Protein 3GA2 (pdb70)

Nearest PDB structures (foldseek):
  3ga2-assembly1_A  TM=1.003E+00  e=2.552E-50  Bacillus subtilis
  6ozg-assembly1_A  TM=9.292E-01  e=2.183E-24  Thermotoga maritima
  3hd0-assembly1_A  TM=9.265E-01  e=4.245E-23  Thermotoga maritima
  3goc-assembly1_A  TM=8.993E-01  e=1.050E-20  Streptomyces avermitilis MA-4680 = NBRC 14893
  4xpu-assembly1_A  TM=8.989E-01  e=3.740E-19  Escherichia coli S88

Solvent-accessible surface area: 11376 Å² total

Sequence (232 aa):
KVFDVHKFDKKEQDFLQVQFNLKNRINLSPTIHPDSINTTAGVDLAYWEQDGEPYGVCCIIVIDADTKEVIEKVHSGRISVPYVSGFLAFRELPLIIEAAKKLETEPDVFLFDGNGYLHYNHGVATHAAFFLGKPTIGIAKTYLKIKGCDFVTPEIEVGAYTDIIIDGEVYGRALRTRRDVKPIFLSCGNYIDLDSSYQITSLINQESRLPIPVRLADLETHVLRTFYQKNH

Radius of gyration: 16.95 Å; Cα contacts (8 Å, |Δi|>4): 543; chains: 1; bounding box: 43×48×43 Å

Secondary structure (DSSP, 8-state):
-----------HHHHHHHHHHHHTT--------GGG-SEEEEEEEEEEEETTEEEEEEEEEEEETTT--EEEEEE--BPPP-SSSS-GGGGTHHHHHHHHHH-SS--S-EEEEB-SSSSTT--HHHHHHHHHTS-EEEEESS----TT--PPPPPSSTT-EEEEEETTEEEEEEE-SSTTSPPEEEEEEESS-HHHHHHH-----BTBSS-HHHHHHHHHHHHHHHHHHHT-

Organism: Bacillus subtilis (strain 168) (NCBI:txid224308)

Structure (mmCIF, N/CA/C/O backbone):
data_3GA2
#
_entry.id   3GA2
#
_cell.length_a   61.806
_cell.length_b   83.861
_cell.length_c   52.287
_cell.angle_alpha   90.00
_cell.angle_beta   90.00
_cell.angle_gamma   90.00
#
_symmetry.space_group_name_H-M   'P 21 21 2'
#
loop_
_entity.id
_entity.type
_entity.pdbx_description
1 polymer 'Endonuclease V'
2 water water
#
loop_
_atom_site.group_PDB
_atom_site.id
_atom_site.type_symbol
_atom_site.label_atom_id
_atom_site.label_alt_id
_atom_site.label_comp_id
_atom_site.label_asym_id
_atom_site.label_entity_id
_atom_site.label_seq_id
_atom_site.pdbx_PDB_ins_code
_atom_site.Cartn_x
_atom_site.Cartn_y
_atom_site.Cartn_z
_atom_site.occupancy
_atom_site.B_iso_or_equiv
_atom_site.auth_seq_id
_atom_site.auth_comp_id
_atom_site.auth_asym_id
_atom_site.auth_atom_id
_atom_site.pdbx_PDB_model_num
ATOM 9 N N . LYS A 1 2 ? -7.120 31.761 20.450 1.00 15.46 2 LYS A N 1
ATOM 10 C CA . LYS A 1 2 ? -6.734 31.155 21.717 1.00 24.42 2 LYS A CA 1
ATOM 11 C C . LYS A 1 2 ? -6.098 29.798 21.446 1.00 17.54 2 LYS A C 1
ATOM 12 O O . LYS A 1 2 ? -6.454 29.125 20.483 1.00 26.20 2 LYS A O 1
ATOM 18 N N . VAL A 1 3 ? -5.149 29.408 22.287 1.00 18.37 3 VAL A N 1
ATOM 19 C CA . VAL A 1 3 ? -4.483 28.119 22.141 1.00 20.61 3 VAL A CA 1
ATOM 20 C C . VAL A 1 3 ? -4.493 27.377 23.472 1.00 26.86 3 VAL A C 1
ATOM 21 O O . VAL A 1 3 ? -4.591 27.996 24.535 1.00 22.72 3 VAL A O 1
ATOM 25 N N . PHE A 1 4 ? -4.391 26.051 23.416 1.00 24.29 4 PHE A N 1
ATOM 26 C CA . PHE A 1 4 ? -4.375 25.248 24.631 1.00 28.93 4 PHE A CA 1
ATOM 27 C C . PHE A 1 4 ? -2.983 25.209 25.239 1.00 23.58 4 PHE A C 1
ATOM 28 O O . PHE A 1 4 ? -2.006 24.951 24.544 1.00 33.67 4 PHE A O 1
ATOM 36 N N . ASP A 1 5 ? -2.900 25.475 26.538 1.00 30.59 5 ASP A N 1
ATOM 37 C CA . ASP A 1 5 ? -1.623 25.470 27.248 1.00 33.42 5 ASP A CA 1
ATOM 38 C C . ASP A 1 5 ? -1.236 24.030 27.577 1.00 33.81 5 ASP A C 1
ATOM 39 O O . ASP A 1 5 ? -1.253 23.621 28.738 1.00 30.96 5 ASP A O 1
ATOM 44 N N . VAL A 1 6 ? -0.889 23.266 26.546 1.00 35.56 6 VAL A N 1
ATOM 45 C CA . VAL A 1 6 ? -0.514 21.866 26.711 1.00 31.19 6 VAL A CA 1
ATOM 46 C C . VAL A 1 6 ? 0.607 21.674 27.726 1.00 32.75 6 VAL A C 1
ATOM 47 O O . VAL A 1 6 ? 0.441 20.959 28.712 1.00 38.01 6 VAL A O 1
ATOM 51 N N . HIS A 1 7 ? 1.750 22.306 27.477 1.00 26.22 7 HIS A N 1
ATOM 52 C CA . HIS A 1 7 ? 2.884 22.189 28.378 1.00 23.69 7 HIS A CA 1
ATOM 53 C C . HIS A 1 7 ? 3.841 23.365 28.263 1.00 28.42 7 HIS A C 1
ATOM 54 O O . HIS A 1 7 ? 3.755 24.175 27.339 1.00 19.11 7 HIS A O 1
ATOM 61 N N . LYS A 1 8 ? 4.770 23.439 29.208 1.00 33.06 8 LYS A N 1
ATOM 62 C CA . LYS A 1 8 ? 5.758 24.506 29.229 1.00 35.16 8 LYS A CA 1
ATOM 63 C C . LYS A 1 8 ? 6.992 24.062 28.457 1.00 29.49 8 LYS A C 1
ATOM 64 O O . LYS A 1 8 ? 7.123 22.893 28.102 1.00 28.91 8 LYS A O 1
ATOM 70 N N . PHE A 1 9 ? 7.895 24.998 28.200 1.00 28.87 9 PHE A N 1
ATOM 71 C CA . PHE A 1 9 ? 9.116 24.691 27.468 1.00 30.71 9 PHE A CA 1
ATOM 72 C C . PHE A 1 9 ? 10.341 24.824 28.366 1.00 32.31 9 PHE A C 1
ATOM 73 O O . PHE A 1 9 ? 11.252 25.594 28.071 1.00 39.89 9 PHE A O 1
ATOM 81 N N . ASP A 1 10 ? 10.360 24.068 29.463 1.00 37.81 10 ASP A N 1
ATOM 82 C CA . ASP A 1 10 ? 11.480 24.110 30.403 1.00 43.28 10 ASP A CA 1
ATOM 83 C C . ASP A 1 10 ? 12.335 22.844 30.360 1.00 41.79 10 ASP A C 1
ATOM 84 O O . ASP A 1 10 ? 13.175 22.633 31.236 1.00 44.40 10 ASP A O 1
ATOM 97 N N . LYS A 1 12 ? 15.135 20.156 29.893 1.00 39.32 12 LYS A N 1
ATOM 98 C CA . LYS A 1 12 ? 16.590 20.288 29.946 1.00 39.88 12 LYS A CA 1
ATOM 99 C C . LYS A 1 12 ? 17.269 19.155 29.177 1.00 38.27 12 LYS A C 1
ATOM 100 O O . LYS A 1 12 ? 17.661 19.325 28.024 1.00 41.86 12 LYS A O 1
ATOM 106 N N . LYS A 1 13 ? 17.407 18.001 29.820 1.00 38.81 13 LYS A N 1
ATOM 107 C CA . LYS A 1 13 ? 18.042 16.846 29.191 1.00 41.58 13 LYS A CA 1
ATOM 108 C C . LYS A 1 13 ? 17.099 16.177 28.193 1.00 39.64 13 LYS A C 1
ATOM 109 O O . LYS A 1 13 ? 15.901 16.454 28.183 1.00 43.53 13 LYS A O 1
ATOM 115 N N . GLU A 1 14 ? 17.639 15.293 27.362 1.00 38.11 14 GLU A N 1
ATOM 116 C CA . GLU A 1 14 ? 16.828 14.614 26.363 1.00 41.23 14 GLU A CA 1
ATOM 117 C C . GLU A 1 14 ? 15.685 13.827 26.993 1.00 41.00 14 GLU A C 1
ATOM 118 O O . GLU A 1 14 ? 14.654 13.602 26.359 1.00 40.05 14 GLU A O 1
ATOM 124 N N . GLN A 1 15 ? 15.868 13.408 28.241 1.00 42.99 15 GLN A N 1
ATOM 125 C CA . GLN A 1 15 ? 14.840 12.653 28.951 1.00 42.30 15 GLN A CA 1
ATOM 126 C C . GLN A 1 15 ? 13.547 13.454 29.056 1.00 37.65 15 GLN A C 1
ATOM 127 O O . GLN A 1 15 ? 12.453 12.909 28.900 1.00 35.24 15 GLN A O 1
ATOM 133 N N . ASP A 1 16 ? 13.683 14.749 29.328 1.00 33.28 16 ASP A N 1
ATOM 134 C CA . ASP A 1 16 ? 12.532 15.634 29.463 1.00 30.35 16 ASP A CA 1
ATOM 135 C C . ASP A 1 16 ? 11.727 15.672 28.163 1.00 27.01 16 ASP A C 1
ATOM 136 O O . ASP A 1 16 ? 10.506 15.514 28.173 1.00 20.14 16 ASP A O 1
ATOM 141 N N . PHE A 1 17 ? 12.422 15.882 27.048 1.00 25.21 17 PHE A N 1
ATOM 142 C CA . PHE A 1 17 ? 11.775 15.947 25.744 1.00 25.59 17 PHE A CA 1
ATOM 143 C C . PHE A 1 17 ? 11.059 14.642 25.389 1.00 28.71 17 PHE A C 1
ATOM 144 O O . PHE A 1 17 ? 9.937 14.662 24.879 1.00 26.24 17 PHE A O 1
ATOM 152 N N . LEU A 1 18 ? 11.701 13.508 25.657 1.00 26.31 18 LEU A N 1
ATOM 153 C CA . LEU A 1 18 ? 11.094 12.215 25.354 1.00 27.66 18 LEU A CA 1
ATOM 154 C C . LEU A 1 18 ? 9.821 11.977 26.147 1.00 25.18 18 LEU A C 1
ATOM 155 O O . LEU A 1 18 ? 8.863 11.388 25.641 1.00 19.95 18 LEU A O 1
ATOM 160 N N . GLN A 1 19 ? 9.810 12.431 27.393 1.00 30.65 19 GLN A N 1
ATOM 161 C CA . GLN A 1 19 ? 8.646 12.245 28.247 1.00 26.49 19 GLN A CA 1
ATOM 162 C C . GLN A 1 19 ? 7.452 13.018 27.702 1.00 25.27 19 GLN A C 1
ATOM 163 O O . GLN A 1 19 ? 6.327 12.524 27.715 1.00 22.35 19 GLN A O 1
ATOM 169 N N . VAL A 1 20 ? 7.698 14.237 27.229 1.00 28.49 20 VAL A N 1
ATOM 170 C CA . VAL A 1 20 ? 6.631 15.061 26.670 1.00 27.22 20 VAL A CA 1
ATOM 171 C C . VAL A 1 20 ? 6.091 14.401 25.401 1.00 17.38 20 VAL A C 1
ATOM 172 O O . VAL A 1 20 ? 4.885 14.278 25.233 1.00 16.73 20 VAL A O 1
ATOM 176 N N . GLN A 1 21 ? 6.987 13.967 24.517 1.00 20.96 21 GLN A N 1
ATOM 177 C CA . GLN A 1 21 ? 6.564 13.328 23.277 1.00 21.95 21 GLN A CA 1
ATOM 178 C C . GLN A 1 21 ? 5.744 12.075 23.539 1.00 25.84 21 GLN A C 1
ATOM 179 O O . GLN A 1 21 ? 4.672 11.887 22.962 1.00 24.58 21 GLN A O 1
ATOM 185 N N . PHE A 1 22 ? 6.255 11.211 24.408 1.00 26.20 22 PHE A N 1
ATOM 186 C CA . PHE A 1 22 ? 5.567 9.965 24.719 1.00 30.95 22 PHE A CA 1
ATOM 187 C C . PHE A 1 22 ? 4.185 10.189 25.319 1.00 26.98 22 PHE A C 1
ATOM 188 O O . PHE A 1 22 ? 3.263 9.405 25.091 1.00 26.54 22 PHE A O 1
ATOM 196 N N . ASN A 1 23 ? 4.034 11.266 26.077 1.00 24.82 23 ASN A N 1
ATOM 197 C CA . ASN A 1 23 ? 2.746 11.570 26.676 1.00 25.46 23 ASN A CA 1
ATOM 198 C C . ASN A 1 23 ? 1.761 11.987 25.592 1.00 30.69 23 ASN A C 1
ATOM 199 O O . ASN A 1 23 ? 0.685 11.409 25.462 1.00 29.48 23 ASN A O 1
ATOM 204 N N . LEU A 1 24 ? 2.138 12.990 24.808 1.00 27.64 24 LEU A N 1
ATOM 205 C CA . LEU A 1 24 ? 1.273 13.483 23.745 1.00 29.45 24 LEU A CA 1
ATOM 206 C C . LEU A 1 24 ? 1.022 12.438 22.663 1.00 27.25 24 LEU A C 1
ATOM 207 O O . LEU A 1 24 ? -0.070 12.374 22.098 1.00 25.23 24 LEU A O 1
ATOM 212 N N . LYS A 1 25 ? 2.031 11.616 22.388 1.00 22.55 25 LYS A N 1
ATOM 213 C CA . LYS A 1 25 ? 1.920 10.584 21.368 1.00 21.82 25 LYS A CA 1
ATOM 214 C C . LYS A 1 25 ? 0.747 9.649 21.634 1.00 26.26 25 LYS A C 1
ATOM 215 O O . LYS A 1 25 ? 0.126 9.144 20.703 1.00 26.57 25 LYS A O 1
ATOM 221 N N . ASN A 1 26 ? 0.439 9.418 22.902 1.00 30.50 26 ASN A N 1
ATOM 222 C CA . ASN A 1 26 ? -0.666 8.538 23.238 1.00 39.87 26 ASN A CA 1
ATOM 223 C C . ASN A 1 26 ? -2.000 9.261 23.116 1.00 32.74 26 ASN A C 1
ATOM 224 O O . ASN A 1 26 ? -3.057 8.674 23.339 1.00 39.88 26 ASN A O 1
ATOM 229 N N . ARG A 1 27 ? -1.944 10.537 22.748 1.00 30.98 27 ARG A N 1
ATOM 230 C CA . ARG A 1 27 ? -3.150 11.345 22.590 1.00 28.42 27 ARG A CA 1
ATOM 231 C C . ARG A 1 27 ? -3.415 11.676 21.119 1.00 23.35 27 ARG A C 1
ATOM 232 O O . ARG A 1 27 ? -4.234 12.539 20.805 1.00 21.11 27 ARG A O 1
ATOM 240 N N . ILE A 1 28 ? -2.719 10.986 20.223 1.00 16.19 28 ILE A N 1
ATOM 241 C CA . ILE A 1 28 ? -2.893 11.208 18.795 1.00 17.18 28 ILE A CA 1
ATOM 242 C C . ILE A 1 28 ? -4.168 10.540 18.302 1.00 15.99 28 ILE A C 1
ATOM 243 O O . ILE A 1 28 ? -4.441 9.384 18.625 1.00 21.53 28 ILE A O 1
ATOM 248 N N . ASN A 1 29 ? -4.949 11.277 17.524 1.00 15.38 29 ASN A N 1
ATOM 249 C CA . ASN A 1 29 ? -6.189 10.750 16.987 1.00 15.02 29 ASN A CA 1
ATOM 250 C C . ASN A 1 29 ? -6.337 11.089 15.515 1.00 16.54 29 ASN A C 1
ATOM 251 O O . ASN A 1 29 ? -6.607 12.234 15.157 1.00 15.96 29 ASN A O 1
ATOM 256 N N . LEU A 1 30 ? -6.173 10.078 14.669 1.00 14.68 30 LEU A N 1
ATOM 257 C CA . LEU A 1 30 ? -6.272 10.247 13.224 1.00 18.35 30 LEU A CA 1
ATOM 258 C C . LEU A 1 30 ? -7.574 9.711 12.648 1.00 18.67 30 LEU A C 1
ATOM 259 O O . LEU A 1 30 ? -7.628 9.338 11.479 1.00 24.51 30 LEU A O 1
ATOM 264 N N . SER A 1 31 ? -8.625 9.686 13.460 1.00 23.01 31 SER A N 1
ATOM 265 C CA . SER A 1 31 ? -9.917 9.176 13.011 1.00 23.35 31 SER A CA 1
ATOM 266 C C . SER A 1 31 ? -10.797 10.198 12.292 1.00 23.30 31 SER A C 1
ATOM 267 O O . SER A 1 31 ? -11.576 9.842 11.407 1.00 20.41 31 SER A O 1
ATOM 270 N N . PRO A 1 32 ? -10.694 11.481 12.665 1.00 21.98 32 PRO A N 1
ATOM 271 C CA . PRO A 1 32 ? -11.521 12.498 12.011 1.00 16.07 32 PRO A CA 1
ATOM 272 C C . PRO A 1 32 ? -11.441 12.528 10.478 1.00 23.79 32 PRO A C 1
ATOM 273 O O . PRO A 1 32 ? -10.358 12.492 9.893 1.00 17.61 32 PRO A O 1
ATOM 277 N N . THR A 1 33 ? -12.605 12.581 9.840 1.00 14.97 33 THR A N 1
ATOM 278 C CA . THR A 1 33 ? -12.687 12.647 8.390 1.00 18.23 33 THR A CA 1
ATOM 279 C C . THR A 1 33 ? -13.130 14.070 8.081 1.00 19.22 33 THR A C 1
ATOM 280 O O . THR A 1 33 ? -14.109 14.554 8.644 1.00 22.53 33 THR A O 1
ATOM 284 N N . ILE A 1 34 ? -12.404 14.751 7.204 1.00 16.97 34 ILE A N 1
ATOM 285 C CA . ILE A 1 34 ? -12.755 16.125 6.882 1.00 24.11 34 ILE A CA 1
ATOM 286 C C . ILE A 1 34 ? -12.659 16.382 5.391 1.00 17.73 34 ILE A C 1
ATOM 287 O O . ILE A 1 34 ? -11.575 16.346 4.807 1.00 20.65 34 ILE A O 1
ATOM 292 N N . HIS A 1 35 ? -13.813 16.626 4.779 1.00 20.61 35 HIS A N 1
ATOM 293 C CA . HIS A 1 35 ? -13.882 16.888 3.350 1.00 21.55 35 HIS A CA 1
ATOM 294 C C . HIS A 1 35 ? -13.384 18.279 3.021 1.00 18.50 35 HIS A C 1
ATOM 295 O O . HIS A 1 35 ? -13.635 19.237 3.754 1.00 16.66 35 HIS A O 1
ATOM 302 N N . PR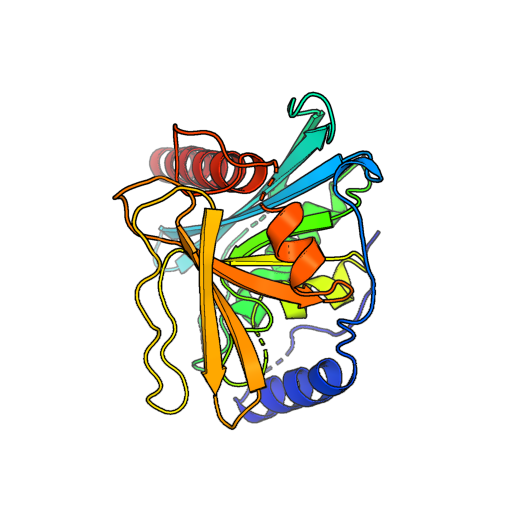O A 1 36 ? -12.673 18.403 1.898 1.00 16.30 36 PRO A N 1
ATOM 303 C CA . PRO A 1 36 ? -12.123 19.674 1.436 1.00 14.62 36 PRO A CA 1
ATOM 304 C C . PRO A 1 36 ? -13.180 20.766 1.293 1.00 16.95 36 PRO A C 1
ATOM 305 O O . PRO A 1 36 ? -12.956 21.905 1.690 1.00 16.18 36 PRO A O 1
ATOM 309 N N . ASP A 1 37 ? -14.339 20.436 0.737 1.00 19.79 37 ASP A N 1
ATOM 310 C CA . ASP A 1 37 ? -15.353 21.469 0.575 1.00 20.92 37 ASP A CA 1
ATOM 311 C C . ASP A 1 37 ? -16.198 21.759 1.810 1.00 19.42 37 ASP A C 1
ATOM 312 O O . ASP A 1 37 ? -17.132 22.557 1.747 1.00 21.81 37 ASP A O 1
ATOM 317 N N . SER A 1 38 ? -15.874 21.132 2.933 1.00 14.04 38 SER A N 1
ATOM 318 C CA . SER A 1 38 ? -16.633 21.383 4.145 1.00 17.66 38 SER A CA 1
ATOM 319 C C . SER A 1 38 ? -15.967 22.453 5.015 1.00 14.23 38 SER A C 1
ATOM 320 O O . SER A 1 38 ? -16.538 22.877 6.012 1.00 18.21 38 SER A O 1
ATOM 323 N N . ILE A 1 39 ? -14.766 22.893 4.649 1.00 11.70 39 ILE A N 1
ATOM 324 C CA . ILE A 1 39 ? -14.069 23.905 5.449 1.00 14.37 39 ILE A CA 1
ATOM 325 C C . ILE A 1 39 ? -14.138 25.330 4.895 1.00 17.64 39 ILE A C 1
ATOM 326 O O . ILE A 1 39 ? -14.269 25.537 3.687 1.00 11.58 39 ILE A O 1
ATOM 331 N N . ASN A 1 40 ? -14.038 26.305 5.797 1.00 12.36 40 ASN A N 1
ATOM 332 C CA . ASN A 1 40 ? -14.092 27.717 5.436 1.00 9.30 40 ASN A CA 1
ATOM 333 C C . ASN A 1 40 ? -12.710 28.311 5.164 1.00 15.83 40 ASN A C 1
ATOM 334 O O . ASN A 1 40 ? -12.544 29.129 4.259 1.00 14.19 40 ASN A O 1
ATOM 339 N N . THR A 1 41 ? -11.723 27.906 5.957 1.00 17.12 41 THR A N 1
ATOM 340 C CA . THR A 1 41 ? -10.368 28.418 5.811 1.00 16.23 41 THR A CA 1
ATOM 341 C C . THR A 1 41 ? -9.297 27.356 6.074 1.00 12.98 41 THR A C 1
ATOM 342 O O . THR A 1 41 ? -9.544 26.350 6.739 1.00 12.64 41 THR A O 1
ATOM 346 N N . THR A 1 42 ? -8.109 27.583 5.526 1.00 8.52 42 THR A N 1
ATOM 347 C CA . THR A 1 42 ? -6.981 26.689 5.739 1.00 11.94 42 THR A CA 1
ATOM 348 C C . THR A 1 42 ? -5.790 27.621 5.963 1.00 19.22 42 THR A C 1
ATOM 349 O O . THR A 1 42 ? -5.693 28.684 5.340 1.00 17.82 42 THR A O 1
ATOM 353 N N . ALA A 1 43 ? -4.902 27.258 6.879 1.00 12.20 43 ALA A N 1
ATOM 354 C CA . ALA A 1 43 ? -3.743 28.097 7.147 1.00 11.65 43 ALA A CA 1
ATOM 355 C C . ALA A 1 43 ? -2.464 27.352 6.811 1.00 7.47 43 ALA A C 1
ATOM 356 O O . ALA A 1 43 ? -2.434 26.120 6.804 1.00 13.90 43 ALA A O 1
ATOM 358 N N . GLY A 1 44 ? -1.418 28.114 6.524 1.00 9.46 44 GLY A N 1
ATOM 359 C CA . GLY A 1 44 ? -0.129 27.529 6.206 1.00 8.23 44 GLY A CA 1
ATOM 360 C C . GLY A 1 44 ? 0.880 28.064 7.199 1.00 13.86 44 GLY A C 1
ATOM 361 O O . GLY A 1 44 ? 0.863 29.253 7.513 1.00 10.37 44 GLY A O 1
ATOM 362 N N . VAL A 1 45 ? 1.760 27.195 7.689 1.00 11.41 45 VAL A N 1
ATOM 363 C CA . VAL A 1 45 ? 2.761 27.589 8.668 1.00 13.87 45 VAL A CA 1
ATOM 364 C C . VAL A 1 45 ? 4.166 27.240 8.199 1.00 16.68 45 VAL A C 1
ATOM 365 O O . VAL A 1 45 ? 4.418 26.136 7.705 1.00 16.13 45 VAL A O 1
ATOM 369 N N . ASP A 1 46 ? 5.081 28.185 8.343 1.00 11.54 46 ASP A N 1
ATOM 370 C CA . ASP A 1 46 ? 6.460 27.929 7.978 1.00 14.86 46 ASP A CA 1
ATOM 371 C C . ASP A 1 46 ? 7.353 28.729 8.916 1.00 18.58 46 ASP A C 1
ATOM 372 O O . ASP A 1 46 ? 6.888 29.646 9.599 1.00 11.94 46 ASP A O 1
ATOM 377 N N . LEU A 1 47 ? 8.632 28.368 8.943 1.00 12.86 47 LEU A N 1
ATOM 378 C CA . LEU A 1 47 ? 9.613 29.002 9.816 1.00 16.49 47 LEU A CA 1
ATOM 379 C C . LEU A 1 47 ? 10.929 29.147 9.062 1.00 23.23 47 LEU A C 1
ATOM 380 O O . LEU A 1 47 ? 11.295 28.272 8.275 1.00 22.75 47 LEU A O 1
ATOM 385 N N . ALA A 1 48 ? 11.631 30.253 9.295 1.00 27.59 48 ALA A N 1
ATOM 386 C CA . ALA A 1 48 ? 12.919 30.506 8.651 1.00 25.98 48 ALA A CA 1
ATOM 387 C C . ALA A 1 48 ? 13.929 30.956 9.699 1.00 32.04 48 ALA A C 1
ATOM 388 O O . ALA A 1 48 ? 13.580 31.677 10.631 1.00 28.22 48 ALA A O 1
ATOM 390 N N . TYR A 1 49 ? 15.181 30.531 9.538 1.00 39.91 49 TYR A N 1
ATOM 391 C CA . TYR A 1 49 ? 16.239 30.875 10.483 1.00 43.77 49 TYR A CA 1
ATOM 392 C C . TYR A 1 49 ? 17.450 31.480 9.789 1.00 42.13 49 TYR A C 1
ATOM 393 O O . TYR A 1 49 ? 17.642 31.299 8.587 1.00 37.12 49 TYR A O 1
ATOM 402 N N . TRP A 1 50 ? 18.270 32.189 10.562 1.00 45.17 50 TRP A N 1
ATOM 403 C CA . TRP A 1 50 ? 19.473 32.823 10.034 1.00 42.23 50 TRP A CA 1
ATOM 404 C C . TRP A 1 50 ? 20.395 33.241 11.176 1.00 47.93 50 TRP A C 1
ATOM 405 O O . TRP A 1 50 ? 19.938 33.509 12.286 1.00 41.62 50 TRP A O 1
ATOM 416 N N . GLU A 1 51 ? 21.693 33.293 10.889 1.00 53.85 51 GLU A N 1
ATOM 417 C CA . GLU A 1 51 ? 22.694 33.688 11.872 1.00 57.55 51 GLU A CA 1
ATOM 418 C C . GLU A 1 51 ? 22.621 35.195 12.099 1.00 56.58 51 GLU A C 1
ATOM 419 O O . GLU A 1 51 ? 22.446 35.960 11.150 1.00 49.92 51 GLU A O 1
ATOM 425 N N . GLN A 1 52 ? 22.754 35.623 13.351 1.00 55.22 52 GLN A N 1
ATOM 426 C CA . GLN A 1 52 ? 22.691 37.047 13.662 1.00 57.71 52 GLN A CA 1
ATOM 427 C C . GLN A 1 52 ? 23.423 37.427 14.948 1.00 57.07 52 GLN A C 1
ATOM 428 O O . GLN A 1 52 ? 23.006 37.061 16.048 1.00 55.21 52 GLN A O 1
ATOM 434 N N . ASP A 1 53 ? 24.517 38.168 14.793 1.00 61.52 53 ASP A N 1
ATOM 435 C CA . ASP A 1 53 ? 25.318 38.632 15.922 1.00 61.35 53 ASP A CA 1
ATOM 436 C C . ASP A 1 53 ? 25.812 37.487 16.803 1.00 61.09 53 ASP A C 1
ATOM 437 O O . ASP A 1 53 ? 26.156 37.694 17.967 1.00 60.79 53 ASP A O 1
ATOM 442 N N . GLY A 1 54 ? 25.847 36.281 16.246 1.00 60.79 54 GLY A N 1
ATOM 443 C CA . GLY A 1 54 ? 26.309 35.136 17.009 1.00 60.97 54 GLY A CA 1
ATOM 444 C C . GLY A 1 54 ? 25.192 34.302 17.608 1.00 60.96 54 GLY A C 1
ATOM 445 O O . GLY A 1 54 ? 25.444 33.234 18.168 1.00 61.92 54 GLY A O 1
ATOM 446 N N . GLU A 1 55 ? 23.957 34.784 17.505 1.00 61.02 55 GLU A N 1
ATOM 447 C CA . GLU A 1 55 ? 22.814 34.052 18.040 1.00 58.45 55 GLU A CA 1
ATOM 448 C C . GLU A 1 55 ? 21.840 33.676 16.931 1.00 51.72 55 GLU A C 1
ATOM 449 O O . GLU A 1 55 ? 21.620 34.446 15.997 1.00 41.59 55 GLU A O 1
ATOM 455 N N . PRO A 1 56 ? 21.241 32.480 17.023 1.00 49.43 56 PRO A N 1
ATOM 456 C CA . PRO A 1 56 ? 20.286 31.994 16.024 1.00 46.51 56 PRO A CA 1
ATOM 457 C C . PRO A 1 56 ? 18.884 32.573 16.210 1.00 38.66 56 PRO A C 1
ATOM 458 O O . PRO A 1 56 ? 18.352 32.584 17.319 1.00 35.43 56 PRO A O 1
ATOM 462 N N . TYR A 1 57 ? 18.293 33.052 15.120 1.00 33.99 57 TYR A N 1
ATOM 463 C CA . TYR A 1 57 ? 16.949 33.617 15.170 1.00 34.26 57 TYR A CA 1
ATOM 464 C C . TYR A 1 57 ? 15.977 32.860 14.278 1.00 34.07 57 TYR A C 1
ATOM 465 O O . TYR A 1 57 ? 16.378 32.044 13.446 1.00 29.28 57 TYR A O 1
ATOM 474 N N . GLY A 1 58 ? 14.692 33.150 14.450 1.00 38.14 58 GLY A N 1
ATOM 475 C CA . GLY A 1 58 ? 13.679 32.491 13.651 1.00 35.11 58 GLY A CA 1
ATOM 476 C C . GLY A 1 58 ? 12.418 33.314 13.496 1.00 29.96 58 GLY A C 1
ATOM 477 O O . GLY A 1 58 ? 12.018 34.045 14.403 1.00 24.51 58 GLY A O 1
ATOM 478 N N . VAL A 1 59 ? 11.796 33.204 12.330 1.00 26.41 59 VAL A N 1
ATOM 479 C CA . VAL A 1 59 ? 10.562 33.923 12.058 1.00 26.33 59 VAL A CA 1
ATOM 480 C C . VAL A 1 59 ? 9.507 32.950 11.551 1.00 25.68 59 VAL A C 1
ATOM 481 O O . VAL A 1 59 ? 9.711 32.259 10.552 1.00 17.92 59 VAL A O 1
ATOM 485 N N . CYS A 1 60 ? 8.378 32.899 12.246 1.00 19.79 60 CYS A N 1
ATOM 486 C CA . CYS A 1 60 ? 7.288 32.020 11.850 1.00 21.96 60 CYS A CA 1
ATOM 487 C C . CYS A 1 60 ? 6.172 32.841 11.232 1.00 16.47 60 CYS A C 1
ATOM 488 O O . CYS A 1 60 ? 5.729 33.830 11.813 1.00 16.90 60 CYS A O 1
ATOM 491 N N . CYS A 1 61 ? 5.730 32.431 10.050 1.00 15.35 61 CYS A N 1
ATOM 492 C CA . CYS A 1 61 ? 4.646 33.111 9.362 1.00 13.64 61 CYS A CA 1
ATOM 493 C C . CYS A 1 61 ? 3.469 32.165 9.213 1.00 16.59 61 CYS A C 1
ATOM 494 O O . CYS A 1 61 ? 3.635 30.977 8.925 1.00 16.61 61 CYS A O 1
ATOM 497 N N . ILE A 1 62 ? 2.277 32.703 9.416 1.00 14.35 62 ILE A N 1
ATOM 498 C CA . ILE A 1 62 ? 1.056 31.938 9.256 1.00 11.41 62 ILE A CA 1
ATOM 499 C C . ILE A 1 62 ? 0.253 32.696 8.212 1.00 13.74 62 ILE A C 1
ATOM 500 O O . ILE A 1 62 ? -0.005 33.891 8.359 1.00 13.56 62 ILE A O 1
ATOM 505 N N . ILE A 1 63 ? -0.110 32.001 7.142 1.00 10.51 63 ILE A N 1
ATOM 506 C CA . ILE A 1 63 ? -0.890 32.594 6.069 1.00 10.41 63 ILE A CA 1
ATOM 507 C C . ILE A 1 63 ? -2.234 31.889 6.068 1.00 6.74 63 ILE A C 1
ATOM 508 O O . ILE A 1 63 ? -2.285 30.670 5.943 1.00 11.62 63 ILE A O 1
ATOM 513 N N . VAL A 1 64 ? -3.310 32.651 6.223 1.00 6.24 64 VAL A N 1
ATOM 514 C CA . VAL A 1 64 ?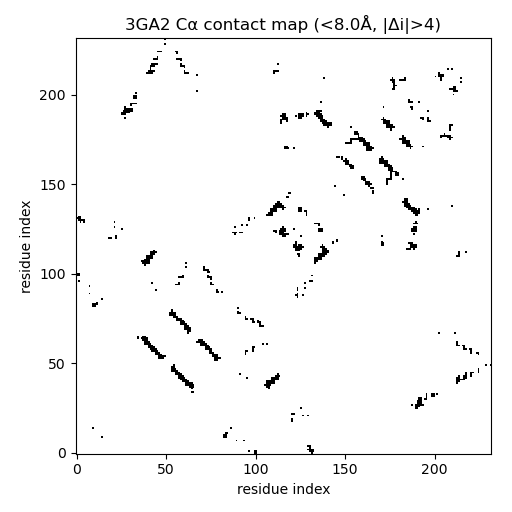 -4.651 32.087 6.235 1.00 5.43 64 VAL A CA 1
ATOM 515 C C . VAL A 1 64 ? -5.331 32.395 4.911 1.00 7.83 64 VAL A C 1
ATOM 516 O O . VAL A 1 64 ? -5.338 33.541 4.470 1.00 13.13 64 VAL A O 1
ATOM 520 N N . ILE A 1 65 ? -5.876 31.376 4.254 1.00 8.68 65 ILE A N 1
ATOM 521 C CA . ILE A 1 65 ? -6.575 31.619 3.002 1.00 9.34 65 ILE A CA 1
ATOM 522 C C . ILE A 1 65 ? -8.024 31.167 3.115 1.00 9.22 65 ILE A C 1
ATOM 523 O O . ILE A 1 65 ? -8.376 30.402 4.012 1.00 11.51 65 ILE A O 1
ATOM 528 N N . ASP A 1 66 ? -8.862 31.667 2.212 1.00 17.63 66 ASP A N 1
ATOM 529 C CA . ASP A 1 66 ? -10.271 31.294 2.169 1.00 11.23 66 ASP A CA 1
ATOM 530 C C . ASP A 1 66 ? -10.254 29.942 1.472 1.00 11.65 66 ASP A C 1
ATOM 531 O O . ASP A 1 66 ? -9.636 29.796 0.418 1.00 13.00 66 ASP A O 1
ATOM 536 N N . ALA A 1 67 ? -10.908 28.946 2.057 1.00 11.99 67 ALA A N 1
ATOM 537 C CA . ALA A 1 67 ? -10.903 27.605 1.470 1.00 17.77 67 ALA A CA 1
ATOM 538 C C . ALA A 1 67 ? -11.409 27.523 0.033 1.00 15.96 67 ALA A C 1
ATOM 539 O O . ALA A 1 67 ? -10.810 26.837 -0.786 1.00 14.79 67 ALA A O 1
ATOM 541 N N . ASP A 1 68 ? -12.509 28.214 -0.266 1.00 11.18 68 ASP A N 1
ATOM 542 C CA . ASP A 1 68 ? -13.084 28.180 -1.606 1.00 16.49 68 ASP A CA 1
ATOM 543 C C . ASP A 1 68 ? -12.320 29.006 -2.649 1.00 21.11 68 ASP A C 1
ATOM 544 O O . ASP A 1 68 ? -11.904 28.474 -3.679 1.00 21.49 68 ASP A O 1
ATOM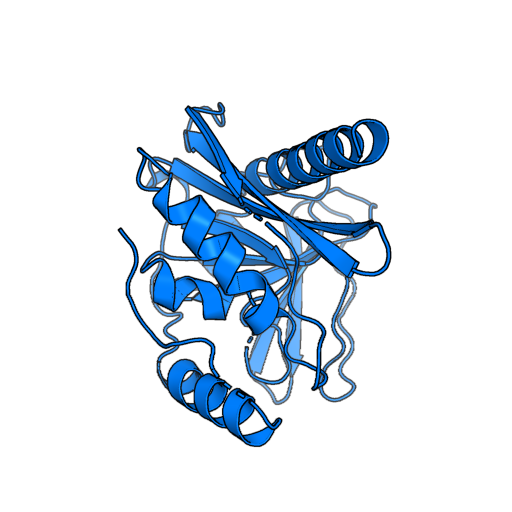 549 N N . THR A 1 69 ? -12.132 30.299 -2.389 1.00 16.81 69 THR A N 1
ATOM 550 C CA . THR A 1 69 ? -11.438 31.171 -3.340 1.00 17.76 69 THR A CA 1
ATOM 551 C C . THR A 1 69 ? -9.918 31.077 -3.302 1.00 17.06 69 THR A C 1
ATOM 552 O O . THR A 1 69 ? -9.251 31.517 -4.235 1.00 21.28 69 THR A O 1
ATOM 556 N N . LYS A 1 70 ? -9.377 30.507 -2.228 1.00 16.78 70 LYS A N 1
ATOM 557 C CA . LYS A 1 70 ? -7.925 30.384 -2.053 1.00 16.49 70 LYS A CA 1
ATOM 558 C C . LYS A 1 70 ? -7.241 31.742 -1.880 1.00 20.52 70 LYS A C 1
ATOM 559 O O . LYS A 1 70 ? -6.019 31.851 -1.991 1.00 25.23 70 LYS A O 1
ATOM 565 N N . GLU A 1 71 ? -8.024 32.779 -1.612 1.00 18.66 71 GLU A N 1
ATOM 566 C CA . GLU A 1 71 ? -7.459 34.110 -1.424 1.00 19.48 71 GLU A CA 1
ATOM 567 C C . GLU A 1 71 ? -6.954 34.298 0.003 1.00 16.59 71 GLU A C 1
ATOM 568 O O . GLU A 1 71 ? -7.491 33.718 0.948 1.00 12.93 71 GLU A O 1
ATOM 574 N N . VAL A 1 72 ? -5.915 35.111 0.149 1.00 15.41 72 VAL A N 1
ATOM 575 C CA . VAL A 1 72 ? -5.325 35.377 1.454 1.00 14.66 72 VAL A CA 1
ATOM 576 C C . VAL A 1 72 ? -6.227 36.320 2.241 1.00 17.33 72 VAL A C 1
ATOM 577 O O . VAL A 1 72 ? -6.586 37.394 1.760 1.00 12.83 72 VAL A O 1
ATOM 581 N N . ILE A 1 73 ? -6.600 35.915 3.449 1.00 13.62 73 ILE A N 1
ATOM 582 C CA . ILE A 1 73 ? -7.462 36.748 4.271 1.00 17.80 73 ILE A 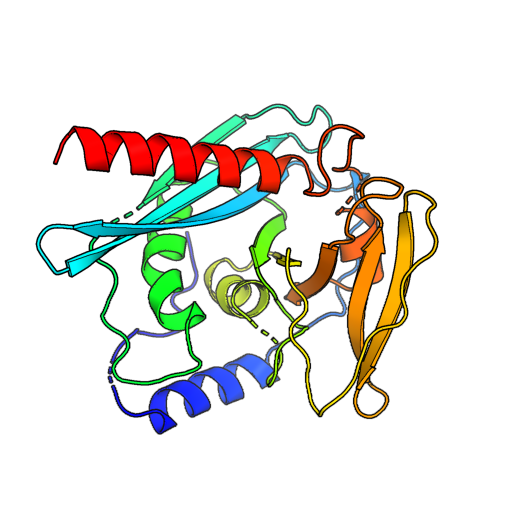CA 1
ATOM 583 C C . ILE A 1 73 ? -6.754 37.289 5.496 1.00 9.77 73 ILE A C 1
ATOM 584 O O . ILE A 1 73 ? -7.212 38.251 6.106 1.00 13.60 73 ILE A O 1
ATOM 589 N N . GLU A 1 74 ? -5.638 36.675 5.864 1.00 15.57 74 GLU A N 1
ATOM 590 C CA . GLU A 1 74 ? -4.892 37.134 7.026 1.00 7.98 74 GLU A CA 1
ATOM 591 C C . GLU A 1 74 ? -3.446 36.642 7.021 1.00 15.08 74 GLU A C 1
ATOM 592 O O . GLU A 1 74 ? -3.146 35.536 6.567 1.00 14.93 74 GLU A O 1
ATOM 598 N N . LYS A 1 75 ? -2.551 37.484 7.523 1.00 17.17 75 LYS A N 1
ATOM 599 C CA . LYS A 1 75 ? -1.141 37.136 7.610 1.00 16.25 75 LYS A CA 1
ATOM 600 C C . LYS A 1 75 ? -0.588 37.646 8.933 1.00 13.79 75 LYS A C 1
ATOM 601 O O . LYS A 1 75 ? -0.835 38.788 9.322 1.00 13.72 75 LYS A O 1
ATOM 607 N N . VAL A 1 76 ? 0.131 36.784 9.639 1.00 8.05 76 VAL A N 1
ATOM 608 C CA . VAL A 1 76 ? 0.734 37.154 10.915 1.00 11.02 76 VAL A CA 1
ATOM 609 C C . VAL A 1 76 ? 2.102 36.520 10.989 1.00 9.46 76 VAL A C 1
ATOM 610 O O . VAL A 1 76 ? 2.418 35.616 10.218 1.00 14.58 76 VAL A O 1
ATOM 614 N N . HIS A 1 77 ? 2.923 36.991 11.914 1.00 8.88 77 HIS A N 1
ATOM 615 C CA . HIS A 1 77 ? 4.239 36.411 12.059 1.00 16.07 77 HIS A CA 1
ATOM 616 C C . HIS A 1 77 ? 4.753 36.630 13.466 1.00 19.30 77 HIS A C 1
ATOM 617 O O . HIS A 1 77 ? 4.274 37.497 14.197 1.00 19.05 77 HIS A O 1
ATOM 624 N N . SER A 1 78 ? 5.726 35.815 13.836 1.00 18.11 78 SER A N 1
ATOM 625 C CA . SER A 1 78 ? 6.337 35.884 15.143 1.00 21.13 78 SER A CA 1
ATOM 626 C C . SER A 1 78 ? 7.836 35.900 14.875 1.00 21.33 78 SER A C 1
ATOM 627 O O . SER A 1 78 ? 8.306 35.257 13.934 1.00 22.45 78 SER A O 1
ATOM 638 N N . GLY A 1 80 ? 11.867 36.135 16.973 1.00 21.48 80 GLY A N 1
ATOM 639 C CA . GLY A 1 80 ? 12.625 36.139 18.213 1.00 30.16 80 GLY A CA 1
ATOM 640 C C . GLY A 1 80 ? 13.826 35.206 18.170 1.00 29.71 80 GLY A C 1
ATOM 641 O O . GLY A 1 80 ? 13.896 34.317 17.322 1.00 20.79 80 GLY A O 1
ATOM 642 N N . ARG A 1 81 ? 14.775 35.399 19.082 1.00 36.69 81 ARG A N 1
ATOM 643 C CA . ARG A 1 81 ? 15.966 34.552 19.121 1.00 45.07 81 ARG A CA 1
ATOM 644 C C . ARG A 1 81 ? 15.569 33.120 19.456 1.00 49.52 81 ARG A C 1
ATOM 645 O O . ARG A 1 81 ? 14.926 32.865 20.475 1.00 54.57 81 ARG A O 1
ATOM 653 N N . ILE A 1 82 ? 15.948 32.188 18.590 1.00 46.85 82 ILE A N 1
ATOM 654 C CA . ILE A 1 82 ? 15.627 30.784 18.799 1.00 44.86 82 ILE A CA 1
ATOM 655 C C . ILE A 1 82 ? 16.563 30.202 19.855 1.00 42.80 82 ILE A C 1
ATOM 656 O O . ILE A 1 82 ? 17.741 30.553 19.906 1.00 40.73 82 ILE A O 1
ATOM 661 N N . SER A 1 83 ? 16.039 29.312 20.690 1.00 42.33 83 SER A N 1
ATOM 662 C CA . SER A 1 83 ? 16.838 28.692 21.740 1.00 48.49 83 SER A CA 1
ATOM 663 C C . SER A 1 83 ? 17.874 27.723 21.170 1.00 51.35 83 SER A C 1
ATOM 664 O O . SER A 1 83 ? 17.555 26.875 20.337 1.00 50.63 83 SER A O 1
ATOM 667 N N . VAL A 1 84 ? 19.117 27.857 21.622 1.00 52.43 84 VAL A N 1
ATOM 668 C CA . VAL A 1 84 ? 20.198 26.991 21.161 1.00 55.10 84 VAL A CA 1
ATOM 669 C C . VAL A 1 84 ? 19.950 25.552 21.609 1.00 53.75 84 VAL A C 1
ATOM 670 O O . VAL A 1 84 ? 19.748 25.287 22.793 1.00 54.46 84 VAL A O 1
ATOM 674 N N . PRO A 1 85 ? 19.974 24.601 20.664 1.00 55.58 85 PRO A N 1
ATOM 675 C CA . PRO A 1 85 ? 19.745 23.187 20.976 1.00 57.32 85 PRO A CA 1
ATOM 676 C C . PRO A 1 85 ? 20.788 22.581 21.914 1.00 58.35 85 PRO A C 1
ATOM 677 O O . PRO A 1 85 ? 21.917 22.314 21.508 1.00 60.97 85 PRO A O 1
ATOM 681 N N . TYR A 1 86 ? 20.400 22.368 23.168 1.00 58.36 86 TYR A N 1
ATOM 682 C CA . TYR A 1 86 ? 21.297 21.782 24.159 1.00 57.20 86 TYR A CA 1
ATOM 683 C C . TYR A 1 86 ? 21.216 20.266 23.991 1.00 58.95 86 TYR A C 1
ATOM 684 O O . TYR A 1 86 ? 22.048 19.519 24.507 1.00 55.14 86 TYR A O 1
ATOM 693 N N . VAL A 1 87 ? 20.199 19.833 23.251 1.00 53.71 87 VAL A N 1
ATOM 694 C CA . VAL A 1 87 ? 19.970 18.424 22.958 1.00 53.77 87 VAL A CA 1
ATOM 695 C C . VAL A 1 87 ? 19.778 18.305 21.449 1.00 55.15 87 VAL A C 1
ATOM 696 O O . VAL A 1 87 ? 19.731 19.317 20.749 1.00 62.05 87 VAL A O 1
ATOM 700 N N . SER A 1 88 ? 19.671 17.081 20.943 1.00 53.51 88 SER A N 1
ATOM 701 C CA . SER A 1 88 ? 19.484 16.875 19.506 1.00 43.66 88 SER A CA 1
ATOM 702 C C . SER A 1 88 ? 18.295 15.982 19.183 1.00 37.75 88 SER A C 1
ATOM 703 O O . SER A 1 88 ? 18.039 15.000 19.877 1.00 33.27 88 SER A O 1
ATOM 706 N N . GLY A 1 89 ? 17.575 16.333 18.123 1.00 30.80 89 GLY A N 1
ATOM 707 C CA . GLY A 1 89 ? 16.430 15.544 17.714 1.00 32.86 89 GLY A CA 1
ATOM 708 C C . GLY A 1 89 ? 15.087 16.078 18.170 1.00 31.23 89 GLY A C 1
ATOM 709 O O . GLY A 1 89 ? 14.096 15.350 18.139 1.00 31.72 89 GLY A O 1
ATOM 710 N N . PHE A 1 90 ? 15.037 17.339 18.594 1.00 26.51 90 PHE A N 1
ATOM 711 C CA . PHE A 1 90 ? 13.777 17.917 19.045 1.00 24.10 90 PHE A CA 1
ATOM 712 C C . PHE A 1 90 ? 13.532 19.313 18.498 1.00 17.91 90 PHE A C 1
ATOM 713 O O . PHE A 1 90 ? 13.248 20.239 19.250 1.00 28.07 90 PHE A O 1
ATOM 721 N N . LEU A 1 91 ? 13.633 19.453 17.182 1.00 22.97 91 LEU A N 1
ATOM 722 C CA . LEU A 1 91 ? 13.421 20.735 16.528 1.00 24.13 91 LEU A CA 1
ATOM 723 C C . LEU A 1 91 ? 12.070 21.348 16.884 1.00 23.29 91 LEU A C 1
ATOM 724 O O . LEU A 1 91 ? 11.981 22.537 17.185 1.00 21.95 91 LEU A O 1
ATOM 729 N N . ALA A 1 92 ? 11.022 20.531 16.847 1.00 21.17 92 ALA A N 1
ATOM 730 C CA . ALA A 1 92 ? 9.675 20.997 17.148 1.00 20.71 92 ALA A CA 1
ATOM 731 C C . ALA A 1 92 ? 9.584 21.794 18.445 1.00 26.19 92 ALA A C 1
ATOM 732 O O . ALA A 1 92 ? 8.850 22.782 18.522 1.00 14.05 92 ALA A O 1
ATOM 734 N N . PHE A 1 93 ? 10.323 21.370 19.468 1.00 26.72 93 PHE A N 1
ATOM 735 C CA . PHE A 1 93 ? 10.284 22.074 20.747 1.00 24.39 93 PHE A CA 1
ATOM 736 C C . PHE A 1 93 ? 10.814 23.500 20.652 1.00 22.37 93 PHE A C 1
ATOM 737 O O . PHE A 1 93 ? 10.297 24.402 21.311 1.00 22.11 93 PHE A O 1
ATOM 745 N N . ARG A 1 94 ? 11.838 23.719 19.837 1.00 20.53 94 ARG A N 1
ATOM 746 C CA . ARG A 1 94 ? 12.367 25.069 19.713 1.00 30.54 94 ARG A CA 1
ATOM 747 C C . ARG A 1 94 ? 11.657 25.893 18.649 1.00 31.98 94 ARG A C 1
ATOM 748 O O . ARG A 1 94 ? 12.072 27.009 18.342 1.00 26.78 94 ARG A O 1
ATOM 756 N N . GLU A 1 95 ? 10.581 25.346 18.091 1.00 25.41 95 GLU A N 1
ATOM 757 C CA . GLU A 1 95 ? 9.818 26.060 17.072 1.00 22.61 95 GLU A CA 1
ATOM 758 C C . GLU A 1 95 ? 8.446 26.436 17.609 1.00 15.85 95 GLU A C 1
ATOM 759 O O . GLU A 1 95 ? 7.927 27.502 17.303 1.00 18.61 95 GLU A O 1
ATOM 765 N N . LEU A 1 96 ? 7.876 25.551 18.419 1.00 13.84 96 LEU A N 1
ATOM 766 C CA . LEU A 1 96 ? 6.559 25.760 18.991 1.00 18.51 96 LEU A CA 1
ATOM 767 C C . LEU A 1 96 ? 6.331 27.136 19.610 1.00 24.63 96 LEU A C 1
ATOM 768 O O . LEU A 1 96 ? 5.306 27.768 19.352 1.00 19.53 96 LEU A O 1
ATOM 773 N N . PRO A 1 97 ? 7.274 27.623 20.432 1.00 23.89 97 PRO A N 1
ATOM 774 C CA . PRO A 1 97 ? 7.088 28.946 21.043 1.00 28.57 97 PRO A CA 1
ATOM 775 C C . PRO A 1 97 ? 6.752 30.028 20.009 1.00 18.75 97 PRO A C 1
ATOM 776 O O . PRO A 1 97 ? 5.819 30.808 20.198 1.00 20.60 97 PRO A O 1
ATOM 780 N N . LEU A 1 98 ? 7.501 30.067 18.912 1.00 19.62 98 LEU A N 1
ATOM 781 C CA . LEU A 1 98 ? 7.234 31.049 17.866 1.00 23.46 98 LEU A CA 1
ATOM 782 C C . LEU A 1 98 ? 5.925 30.737 17.145 1.00 21.10 98 LEU A C 1
ATOM 783 O O . LEU A 1 98 ? 5.201 31.647 16.739 1.00 24.69 98 LEU A O 1
ATOM 788 N N . ILE A 1 99 ? 5.624 29.451 16.986 1.00 13.39 99 ILE A N 1
ATOM 789 C CA . ILE A 1 99 ? 4.396 29.036 16.314 1.00 14.38 99 ILE A CA 1
ATOM 790 C C . ILE A 1 99 ? 3.175 29.455 17.124 1.00 15.47 99 ILE A C 1
ATOM 791 O O . ILE A 1 99 ? 2.209 30.003 16.584 1.00 14.89 99 ILE A O 1
ATOM 796 N N . ILE A 1 100 ? 3.233 29.207 18.425 1.00 14.86 100 ILE A N 1
ATOM 797 C CA . ILE A 1 100 ? 2.140 29.553 19.317 1.00 20.85 100 ILE A CA 1
ATOM 798 C C . ILE A 1 100 ? 1.944 31.062 19.352 1.00 16.44 100 ILE A C 1
ATOM 799 O O . ILE A 1 100 ? 0.817 31.547 19.309 1.00 19.78 100 ILE A O 1
ATOM 804 N N . GLU A 1 101 ? 3.048 31.797 19.434 1.00 19.98 101 GLU A N 1
ATOM 805 C CA . GLU A 1 101 ? 2.993 33.254 19.468 1.00 19.23 101 GLU A CA 1
ATOM 806 C C . GLU A 1 101 ? 2.263 33.812 18.256 1.00 19.58 101 GLU A C 1
ATOM 807 O O . GLU A 1 101 ? 1.410 34.694 18.384 1.00 16.40 101 GLU A O 1
ATOM 813 N N . ALA A 1 102 ? 2.615 33.297 17.082 1.00 10.60 102 ALA A N 1
ATOM 814 C CA . ALA A 1 102 ? 2.008 33.733 15.832 1.00 14.25 102 ALA A CA 1
ATOM 815 C C . ALA A 1 102 ? 0.526 33.379 15.816 1.00 9.64 102 ALA A C 1
ATOM 816 O O . ALA A 1 102 ? -0.316 34.219 15.506 1.00 11.60 102 ALA A O 1
ATOM 818 N N . ALA A 1 103 ? 0.213 32.137 16.172 1.00 17.11 103 ALA A N 1
ATOM 819 C CA . ALA A 1 103 ? -1.172 31.678 16.197 1.00 22.26 103 ALA A CA 1
ATOM 820 C C . ALA A 1 103 ? -2.032 32.557 17.107 1.00 19.39 103 ALA A C 1
ATOM 821 O O . ALA A 1 103 ? -3.209 32.798 16.822 1.00 17.45 103 ALA A O 1
ATOM 823 N N . LYS A 1 104 ? -1.440 33.033 18.199 1.00 12.05 104 LYS A N 1
ATOM 824 C CA . LYS A 1 104 ? -2.151 33.888 19.148 1.00 17.26 104 LYS A CA 1
ATOM 825 C C . LYS A 1 104 ? -2.501 35.248 18.551 1.00 15.78 104 LYS A C 1
ATOM 826 O O . LYS A 1 104 ? -3.400 35.942 19.032 1.00 13.51 104 LYS A O 1
ATOM 832 N N . LYS A 1 105 ? -1.808 35.620 17.483 1.00 16.75 105 LYS A N 1
ATOM 833 C CA . LYS A 1 105 ? -2.070 36.896 16.836 1.00 13.40 105 LYS A CA 1
ATOM 834 C C . LYS A 1 105 ? -3.212 36.804 15.827 1.00 14.08 105 LYS A C 1
ATOM 835 O O . LYS A 1 105 ? -3.746 37.823 15.397 1.00 13.89 105 LYS A O 1
ATOM 841 N N . LEU A 1 106 ? -3.589 35.582 15.459 1.00 11.20 106 LEU A N 1
ATOM 842 C CA . LEU A 1 106 ? -4.662 35.360 14.492 1.00 12.77 106 LEU A CA 1
ATOM 843 C C . LEU A 1 106 ? -6.043 35.874 14.904 1.00 18.98 106 LEU A C 1
ATOM 844 O O . LEU A 1 106 ? -6.532 35.571 15.995 1.00 12.96 106 LEU A O 1
ATOM 849 N N . GLU A 1 107 ? -6.674 36.643 14.022 1.00 14.36 107 GLU A N 1
ATOM 850 C CA . GLU A 1 107 ? -8.013 37.144 14.296 1.00 19.70 107 GLU A CA 1
ATOM 851 C C . GLU A 1 107 ? -8.987 36.089 13.778 1.00 19.85 107 GLU A C 1
ATOM 852 O O . GLU A 1 107 ? -10.097 35.943 14.293 1.00 22.10 107 GLU A O 1
ATOM 858 N N . THR A 1 108 ? -8.565 35.349 12.757 1.00 14.53 108 THR A N 1
ATOM 859 C CA . THR A 1 108 ? -9.408 34.300 12.196 1.00 14.94 108 THR A CA 1
ATOM 860 C C . THR A 1 108 ? -9.191 33.006 12.974 1.00 15.37 108 THR A C 1
ATOM 861 O O . THR A 1 108 ? -8.341 32.937 13.860 1.00 14.22 108 THR A O 1
ATOM 865 N N . GLU A 1 109 ? -9.971 31.986 12.647 1.00 14.19 109 GLU A N 1
ATOM 866 C CA . GLU A 1 109 ? -9.857 30.695 13.310 1.00 19.15 109 GLU A CA 1
ATOM 867 C C . GLU A 1 109 ? -9.760 29.645 12.210 1.00 14.78 109 GLU A C 1
ATOM 868 O O . GLU A 1 109 ? -10.764 29.065 11.807 1.00 16.32 109 GLU A O 1
ATOM 874 N N . PRO A 1 110 ? -8.545 29.395 11.702 1.00 10.85 110 PRO A N 1
ATOM 875 C CA . PRO A 1 110 ? -8.383 28.402 10.637 1.00 10.43 110 PRO A CA 1
ATOM 876 C C . PRO A 1 110 ? -8.935 27.040 11.023 1.00 13.28 110 PRO A C 1
ATOM 877 O O . PRO A 1 110 ? -8.758 26.595 12.159 1.00 9.86 110 PRO A O 1
ATOM 881 N N . ASP A 1 111 ? -9.608 26.384 10.076 1.00 6.06 111 ASP A N 1
ATOM 882 C CA . ASP A 1 111 ? -10.178 25.054 10.314 1.00 13.18 111 ASP A CA 1
ATOM 883 C C . ASP A 1 111 ? -9.113 23.961 10.245 1.00 14.12 111 ASP A C 1
ATOM 884 O O . ASP A 1 111 ? -9.291 22.880 10.807 1.00 14.48 111 ASP A O 1
ATOM 889 N N . VAL A 1 112 ? -8.022 24.240 9.535 1.00 13.39 112 VAL A N 1
ATOM 890 C CA . VAL A 1 112 ? -6.921 23.288 9.384 1.00 14.24 112 VAL A CA 1
ATOM 891 C C . VAL A 1 112 ? -5.612 24.025 9.118 1.00 14.25 112 VAL A C 1
ATOM 892 O O . VAL A 1 112 ? -5.595 25.038 8.420 1.00 9.54 112 VAL A O 1
ATOM 896 N N . PHE A 1 113 ? -4.520 23.512 9.680 1.00 12.07 113 PHE A N 1
ATOM 897 C CA . PHE A 1 113 ? -3.205 24.120 9.506 1.00 8.24 113 PHE A CA 1
ATOM 898 C C . PHE A 1 113 ? -2.252 23.182 8.783 1.00 8.22 113 PHE A C 1
ATOM 899 O O . PHE A 1 113 ? -2.041 22.055 9.223 1.00 7.40 113 PHE A O 1
ATOM 907 N N . LEU A 1 114 ? -1.683 23.638 7.674 1.00 7.67 114 LEU A N 1
ATOM 908 C CA . LEU A 1 114 ? -0.726 22.822 6.941 1.00 8.98 114 LEU A CA 1
ATOM 909 C C . LEU A 1 114 ? 0.667 23.364 7.274 1.00 7.28 114 LEU A C 1
ATOM 910 O O . LEU A 1 114 ? 0.932 24.557 7.140 1.00 7.84 114 LEU A O 1
ATOM 915 N N . PHE A 1 115 ? 1.550 22.479 7.711 1.00 6.86 115 PHE A N 1
ATOM 916 C CA . PHE A 1 115 ? 2.892 22.866 8.105 1.00 10.77 115 PHE A CA 1
ATOM 917 C C . PHE A 1 115 ? 3.987 22.489 7.132 1.00 9.47 115 PHE A C 1
ATOM 918 O O . PHE A 1 115 ? 3.955 21.411 6.541 1.00 12.10 115 PHE A O 1
ATOM 926 N N . ASP A 1 116 ? 4.955 23.385 6.970 1.00 6.18 116 ASP A N 1
ATOM 927 C CA . ASP A 1 116 ? 6.102 23.085 6.136 1.00 10.74 116 ASP A CA 1
ATOM 928 C C . ASP A 1 116 ? 6.972 22.260 7.086 1.00 12.86 116 ASP A C 1
ATOM 929 O O . ASP A 1 116 ? 7.888 22.785 7.726 1.00 15.25 116 ASP A O 1
ATOM 934 N N . GLY A 1 117 ? 6.649 20.972 7.188 1.00 12.33 117 GLY A N 1
ATOM 935 C CA . GLY A 1 117 ? 7.370 20.060 8.068 1.00 10.43 117 GLY A CA 1
ATOM 936 C C . GLY A 1 117 ? 6.594 18.759 8.278 1.00 11.57 117 GLY A C 1
ATOM 937 O O . GLY A 1 117 ? 5.447 18.655 7.859 1.00 14.85 117 GLY A O 1
ATOM 938 N N . ASN A 1 118 ? 7.206 17.769 8.925 1.00 6.03 118 ASN A N 1
ATOM 939 C CA . ASN A 1 118 ? 6.545 16.494 9.172 1.00 9.74 118 ASN A CA 1
ATOM 940 C C . ASN A 1 118 ? 5.558 16.485 10.328 1.00 15.23 118 ASN A C 1
ATOM 941 O O . ASN A 1 118 ? 5.591 17.339 11.217 1.00 10.04 118 ASN A O 1
ATOM 946 N N . GLY A 1 119 ? 4.687 15.481 10.305 1.00 17.17 119 GLY A N 1
ATOM 947 C CA . GLY A 1 119 ? 3.703 15.297 11.355 1.00 13.86 119 GLY A CA 1
ATOM 948 C C . GLY A 1 119 ? 3.895 13.885 11.875 1.00 15.50 119 GLY A C 1
ATOM 949 O O . GLY A 1 119 ? 4.874 13.595 12.559 1.00 12.85 119 GLY A O 1
ATOM 950 N N . TYR A 1 120 ? 2.971 12.998 11.520 1.00 17.88 120 TYR A N 1
ATOM 951 C CA . TYR A 1 120 ? 3.012 11.602 11.945 1.00 11.33 120 TYR A CA 1
ATOM 952 C C . TYR A 1 120 ? 4.230 10.867 11.359 1.00 12.13 120 TYR A C 1
ATOM 953 O O . TYR A 1 120 ? 4.716 9.895 11.932 1.00 9.09 120 TYR A O 1
ATOM 962 N N . LEU A 1 121 ? 4.715 11.328 10.212 1.00 14.29 121 LEU A N 1
ATOM 963 C CA . LEU A 1 121 ? 5.884 10.720 9.582 1.00 10.50 121 LEU A CA 1
ATOM 964 C C . LEU A 1 121 ? 7.102 11.221 10.339 1.00 11.35 121 LEU A C 1
ATOM 965 O O . LEU A 1 121 ? 7.786 12.158 9.917 1.00 10.99 121 LEU A O 1
ATOM 970 N N . HIS A 1 122 ? 7.358 10.587 11.475 1.00 15.18 122 HIS A N 1
ATOM 971 C CA . HIS A 1 122 ? 8.466 10.976 12.331 1.00 13.59 122 HIS A CA 1
ATOM 972 C C . HIS A 1 122 ? 8.845 9.797 13.216 1.00 15.21 122 HIS A C 1
ATOM 973 O O . HIS A 1 122 ? 7.993 8.970 13.544 1.00 16.18 122 HIS A O 1
ATOM 980 N N . TYR A 1 123 ? 10.123 9.732 13.590 1.00 14.39 123 TYR A N 1
ATOM 981 C CA . TYR A 1 123 ? 10.668 8.662 14.429 1.00 14.99 123 TYR A CA 1
ATOM 982 C C . TYR A 1 123 ? 9.717 8.244 15.539 1.00 14.10 123 TYR A C 1
ATOM 983 O O . TYR A 1 123 ? 9.584 7.064 15.846 1.00 16.97 123 TYR A O 1
ATOM 992 N N . ASN A 1 124 ? 9.063 9.216 16.156 1.00 13.58 124 ASN A N 1
ATOM 993 C CA . ASN A 1 124 ? 8.151 8.892 17.237 1.00 16.62 124 ASN A CA 1
ATOM 994 C C . ASN A 1 124 ? 6.769 9.482 16.992 1.00 10.32 124 ASN A C 1
ATOM 995 O O . ASN A 1 124 ? 6.053 9.826 17.933 1.00 17.66 124 ASN A O 1
ATOM 1000 N N . HIS A 1 125 ? 6.402 9.583 15.715 1.00 13.59 125 HIS A N 1
ATOM 1001 C CA . HIS A 1 125 ? 5.108 10.134 15.308 1.00 11.86 125 HIS A CA 1
ATOM 1002 C C . HIS A 1 125 ? 4.884 11.480 15.981 1.00 14.72 125 HIS A C 1
ATOM 1003 O O . HIS A 1 125 ? 3.750 11.885 16.211 1.00 16.89 125 HIS A O 1
ATOM 1018 N N . GLY A 1 127 ? 6.301 14.708 14.937 1.00 9.61 127 GLY A N 1
ATOM 1019 C CA . GLY A 1 127 ? 6.846 15.815 14.171 1.00 6.67 127 GLY A CA 1
ATOM 1020 C C . GLY A 1 127 ? 6.088 17.089 14.530 1.00 9.77 127 GLY A C 1
ATOM 1021 O O . GLY A 1 127 ? 5.000 17.031 15.110 1.00 10.85 127 GLY A O 1
ATOM 1022 N N . VAL A 1 128 ? 6.652 18.238 14.170 1.00 10.79 128 VAL A N 1
ATOM 1023 C CA . VAL A 1 128 ? 6.057 19.536 14.481 1.00 8.24 128 VAL A CA 1
ATOM 1024 C C . VAL A 1 128 ? 4.571 19.681 14.131 1.00 17.07 128 VAL A C 1
ATOM 1025 O O . VAL A 1 128 ? 3.797 20.237 14.916 1.00 10.11 128 VAL A O 1
ATOM 1029 N N . ALA A 1 129 ? 4.153 19.176 12.973 1.00 14.12 129 ALA A N 1
ATOM 1030 C CA . ALA A 1 129 ? 2.744 19.295 12.598 1.00 16.37 129 ALA A CA 1
ATOM 1031 C C . ALA A 1 129 ? 1.833 18.602 13.617 1.00 18.59 129 ALA A C 1
ATOM 1032 O O . ALA A 1 129 ? 0.786 19.133 13.998 1.00 16.73 129 ALA A O 1
ATOM 1034 N N . THR A 1 130 ? 2.231 17.414 14.055 1.00 11.05 130 THR A N 1
ATOM 1035 C CA . THR A 1 130 ? 1.443 16.673 15.027 1.00 8.15 130 THR A CA 1
ATOM 1036 C C . THR A 1 130 ? 1.501 17.358 16.393 1.00 10.89 130 THR A C 1
ATOM 1037 O O . THR A 1 130 ? 0.473 17.602 17.030 1.00 11.93 130 THR A O 1
ATOM 1041 N N . HIS A 1 131 ? 2.716 17.674 16.824 1.00 11.63 131 HIS A N 1
ATOM 1042 C CA . HIS A 1 131 ? 2.948 18.321 18.105 1.00 16.63 131 HIS A CA 1
ATOM 1043 C C . HIS A 1 131 ? 2.192 19.652 18.231 1.00 18.52 131 HIS A C 1
ATOM 1044 O O . HIS A 1 131 ? 1.526 19.901 19.238 1.00 15.84 131 HIS A O 1
ATOM 1051 N N . ALA A 1 132 ? 2.292 20.502 17.214 1.00 14.40 132 ALA A N 1
ATOM 1052 C CA . ALA A 1 132 ? 1.608 21.792 17.235 1.00 14.56 132 ALA A CA 1
ATOM 1053 C C . ALA A 1 132 ? 0.091 21.640 17.348 1.00 11.28 132 ALA A C 1
ATOM 1054 O O . ALA A 1 132 ? -0.584 22.497 17.919 1.00 11.64 132 ALA A O 1
ATOM 1056 N N . ALA A 1 133 ? -0.443 20.550 16.809 1.00 10.49 133 ALA A N 1
ATOM 1057 C CA . ALA A 1 133 ? -1.884 20.323 16.842 1.00 15.31 133 ALA A CA 1
ATOM 1058 C C . ALA A 1 133 ? -2.468 20.403 18.246 1.00 14.45 133 ALA A C 1
ATOM 1059 O O . ALA A 1 133 ? -3.540 20.973 18.441 1.00 17.04 133 ALA A O 1
ATOM 1061 N N . PHE A 1 134 ? -1.772 19.837 19.226 1.00 17.18 134 PHE A N 1
ATOM 1062 C CA . PHE A 1 134 ? -2.282 19.873 20.589 1.00 13.77 134 PHE A CA 1
ATOM 1063 C C . PHE A 1 134 ? -2.473 21.303 21.075 1.00 14.22 134 PHE A C 1
ATOM 1064 O O . PHE A 1 134 ? -3.481 21.616 21.705 1.00 21.88 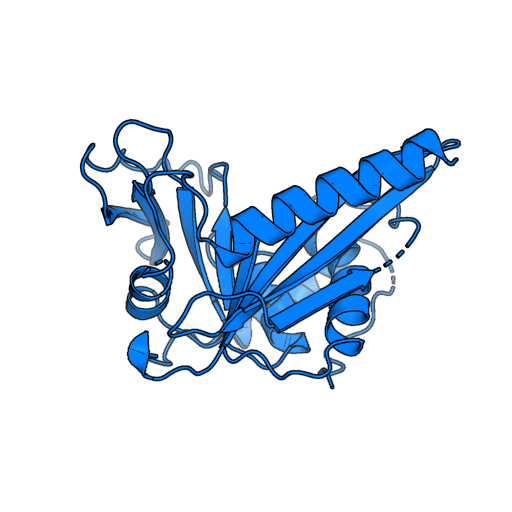134 PHE A O 1
ATOM 1072 N N . PHE A 1 135 ? -1.519 22.178 20.778 1.00 20.27 135 PHE A N 1
ATOM 1073 C CA . PHE A 1 135 ? -1.639 23.566 21.201 1.00 13.83 135 PHE A CA 1
ATOM 1074 C C . PHE A 1 135 ? -2.742 24.303 20.446 1.00 18.16 135 PHE A C 1
ATOM 1075 O O . PHE A 1 135 ? -3.517 25.055 21.038 1.00 16.10 135 PHE A O 1
ATOM 1083 N N . LEU A 1 136 ? -2.806 24.084 19.136 1.00 16.40 136 LEU A N 1
ATOM 1084 C CA . LEU A 1 136 ? -3.795 24.743 18.288 1.00 16.23 136 LEU A CA 1
ATOM 1085 C C . LEU A 1 136 ? -5.213 24.206 18.451 1.00 9.44 136 LEU A C 1
ATOM 1086 O O . LEU A 1 136 ? -6.183 24.915 18.186 1.00 14.44 136 LEU A O 1
ATOM 1091 N N . GLY A 1 137 ? -5.338 22.955 18.882 1.00 17.24 137 GLY A N 1
ATOM 1092 C CA . GLY A 1 137 ? -6.660 22.365 19.042 1.00 14.89 137 GLY A CA 1
ATOM 1093 C C . GLY A 1 137 ? -7.382 22.270 17.701 1.00 19.31 137 GLY A C 1
ATOM 1094 O O . GLY A 1 137 ? -8.610 22.244 17.636 1.00 18.46 137 GLY A O 1
ATOM 1095 N N . LYS A 1 138 ? -6.612 22.223 16.620 1.00 19.36 138 LYS A N 1
ATOM 1096 C CA . LYS A 1 138 ? -7.188 22.131 15.295 1.00 12.82 138 LYS A CA 1
ATOM 1097 C C . LYS A 1 138 ? -6.529 21.030 14.484 1.00 14.02 138 LYS A C 1
ATOM 1098 O O . LYS A 1 138 ? -5.436 20.578 14.800 1.00 11.69 138 LYS A O 1
ATOM 1104 N N . PRO A 1 139 ? -7.208 20.558 13.432 1.00 12.43 139 PRO A N 1
ATOM 1105 C CA . PRO A 1 139 ? -6.616 19.509 12.600 1.00 10.89 139 PRO A CA 1
ATOM 1106 C C . PRO A 1 139 ? -5.366 20.094 11.928 1.00 10.70 139 PRO A C 1
ATOM 1107 O O . PRO A 1 139 ? -5.368 21.256 11.508 1.00 10.08 139 PRO A O 1
ATOM 1111 N N . THR A 1 140 ? -4.304 19.303 11.833 1.00 6.64 140 THR A N 1
ATOM 1112 C CA . THR A 1 140 ? -3.083 19.765 11.192 1.00 9.36 140 THR A CA 1
ATOM 1113 C C . THR A 1 140 ? -2.609 18.726 10.182 1.00 15.67 140 THR A C 1
ATOM 1114 O O . THR A 1 140 ? -2.958 17.543 10.274 1.00 9.99 140 THR A O 1
ATOM 1118 N N . ILE A 1 141 ? -1.812 19.180 9.219 1.00 10.21 141 ILE A N 1
ATOM 1119 C CA . ILE A 1 141 ? -1.276 18.323 8.170 1.00 9.01 141 ILE A CA 1
ATOM 1120 C C . ILE A 1 141 ? 0.205 18.610 7.996 1.00 7.26 141 ILE A C 1
ATOM 1121 O O . ILE A 1 141 ? 0.638 19.761 8.073 1.00 10.34 141 ILE A O 1
ATOM 1126 N N . GLY A 1 142 ? 0.979 17.557 7.768 1.00 9.40 142 GLY A N 1
ATOM 1127 C CA . GLY A 1 142 ? 2.405 17.714 7.575 1.00 7.95 142 GLY A CA 1
ATOM 1128 C C . GLY A 1 142 ? 2.774 17.640 6.106 1.00 15.56 142 GLY A C 1
ATOM 1129 O O . GLY A 1 142 ? 2.396 16.701 5.409 1.00 10.94 142 GLY A O 1
ATOM 1130 N N . ILE A 1 143 ? 3.505 18.645 5.635 1.00 12.18 143 ILE A N 1
ATOM 1131 C CA . ILE A 1 143 ? 3.955 18.714 4.244 1.00 12.72 143 ILE A CA 1
ATOM 1132 C C . ILE A 1 143 ? 5.485 18.896 4.289 1.00 10.18 143 ILE A C 1
ATOM 1133 O O . ILE A 1 143 ? 5.974 20.015 4.463 1.00 9.88 143 ILE A O 1
ATOM 1138 N N . ALA A 1 144 ? 6.230 17.805 4.139 1.00 5.25 144 ALA A N 1
ATOM 1139 C CA . ALA A 1 144 ? 7.695 17.866 4.182 1.00 11.05 144 ALA A CA 1
ATOM 1140 C C . ALA A 1 144 ? 8.352 17.883 2.789 1.00 12.71 144 ALA A C 1
ATOM 1141 O O . ALA A 1 144 ? 7.942 17.145 1.895 1.00 10.83 144 ALA A O 1
ATOM 1143 N N . LYS A 1 145 ? 9.384 18.711 2.622 1.00 15.12 145 LYS A N 1
ATOM 1144 C CA . LYS A 1 145 ? 10.099 18.830 1.347 1.00 7.97 145 LYS A CA 1
ATOM 1145 C C . LYS A 1 145 ? 11.182 17.768 1.213 1.00 10.93 145 LYS A C 1
ATOM 1146 O O . LYS A 1 145 ? 11.666 17.501 0.116 1.00 11.71 145 LYS A O 1
ATO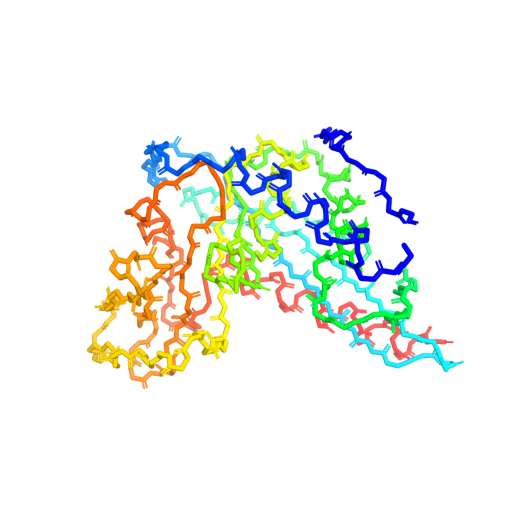M 1152 N N . THR A 1 146 ? 11.582 17.182 2.335 1.00 14.37 146 THR A N 1
ATOM 1153 C CA . THR A 1 146 ? 12.619 16.159 2.318 1.00 11.06 146 THR A CA 1
ATOM 1154 C C . THR A 1 146 ? 12.148 14.926 3.066 1.00 20.56 146 THR A C 1
ATOM 1155 O O . THR A 1 146 ? 11.361 15.017 4.014 1.00 13.56 146 THR A O 1
ATOM 1159 N N . TYR A 1 147 ? 12.650 13.773 2.642 1.00 16.19 147 TYR A N 1
ATOM 1160 C CA . TYR A 1 147 ? 12.271 12.510 3.246 1.00 15.72 147 TYR A CA 1
ATOM 1161 C C . TYR A 1 147 ? 13.080 12.136 4.475 1.00 19.85 147 TYR A C 1
ATOM 1162 O O . TYR A 1 147 ? 14.307 12.095 4.438 1.00 25.67 147 TYR A O 1
ATOM 1171 N N . LEU A 1 148 ? 12.373 11.851 5.562 1.00 23.84 148 LEU A N 1
ATOM 1172 C CA . LEU A 1 148 ? 12.998 11.439 6.811 1.00 29.36 148 LEU A CA 1
ATOM 1173 C C . LEU A 1 148 ? 12.995 9.910 6.832 1.00 28.07 148 LEU A C 1
ATOM 1174 O O . LEU A 1 148 ? 11.948 9.292 7.035 1.00 23.79 148 LEU A O 1
ATOM 1179 N N . LYS A 1 149 ? 14.158 9.304 6.611 1.00 17.99 149 LYS A N 1
ATOM 1180 C CA . LYS A 1 149 ? 14.271 7.848 6.586 1.00 20.36 149 LYS A CA 1
ATOM 1181 C C . LYS A 1 149 ? 14.229 7.238 7.993 1.00 22.14 149 LYS A C 1
ATOM 1182 O O . LYS A 1 149 ? 15.117 7.468 8.813 1.00 14.59 149 LYS A O 1
ATOM 1188 N N . ILE A 1 150 ? 13.193 6.445 8.255 1.00 18.88 150 ILE A N 1
ATOM 1189 C CA . ILE A 1 150 ? 12.989 5.826 9.565 1.00 17.76 150 ILE A CA 1
ATOM 1190 C C . ILE A 1 150 ? 13.129 4.300 9.562 1.00 17.83 150 ILE A C 1
ATOM 1191 O O . ILE A 1 150 ? 12.603 3.622 8.679 1.00 18.67 150 ILE A O 1
ATOM 1196 N N . LYS A 1 151 ? 13.831 3.760 10.555 1.00 19.89 151 LYS A N 1
ATOM 1197 C CA . LYS A 1 151 ? 13.998 2.309 10.653 1.00 24.52 151 LYS A CA 1
ATOM 1198 C C . LYS A 1 151 ? 14.706 1.746 9.427 1.00 25.40 151 LYS A C 1
ATOM 1199 O O . LYS A 1 151 ? 14.605 0.550 9.143 1.00 29.03 151 LYS A O 1
ATOM 1205 N N . GLY A 1 152 ? 15.405 2.604 8.693 1.00 19.82 152 GLY A N 1
ATOM 1206 C CA . GLY A 1 152 ? 16.102 2.150 7.505 1.00 21.29 152 GLY A CA 1
ATOM 1207 C C . GLY A 1 152 ? 15.137 1.830 6.380 1.00 24.59 152 GLY A C 1
ATOM 1208 O O . GLY A 1 152 ? 15.465 1.089 5.453 1.00 27.50 152 GLY A O 1
ATOM 1209 N N . CYS A 1 153 ? 13.938 2.396 6.456 1.00 24.86 153 CYS A N 1
ATOM 1210 C CA . CYS A 1 153 ? 12.917 2.160 5.443 1.00 20.64 153 CYS A CA 1
ATOM 1211 C C . CYS A 1 153 ? 12.922 3.232 4.364 1.00 21.00 153 CYS A C 1
ATOM 1212 O O . CYS A 1 153 ? 12.927 4.425 4.658 1.00 17.22 153 CYS A O 1
ATOM 1215 N N . ASP A 1 154 ? 12.925 2.797 3.112 1.00 21.38 154 ASP A N 1
ATOM 1216 C CA . ASP A 1 154 ? 12.925 3.728 2.001 1.00 22.90 154 ASP A CA 1
ATOM 1217 C C . ASP A 1 154 ? 11.547 3.729 1.362 1.00 25.96 154 ASP A C 1
ATOM 1218 O O . ASP A 1 154 ? 10.831 2.729 1.406 1.00 27.59 154 ASP A O 1
ATOM 1223 N N . PHE A 1 155 ? 11.178 4.856 0.770 1.00 19.03 155 PHE A N 1
ATOM 1224 C CA . PHE A 1 155 ? 9.876 4.974 0.140 1.00 24.01 155 PHE A CA 1
ATOM 1225 C C . PHE A 1 155 ? 9.924 4.554 -1.319 1.00 24.06 155 PHE A C 1
ATOM 1226 O O . PHE A 1 155 ? 10.999 4.450 -1.915 1.00 23.82 155 PHE A O 1
ATOM 1234 N N . VAL A 1 156 ? 8.750 4.298 -1.883 1.00 23.27 156 VAL A N 1
ATOM 1235 C CA . VAL A 1 156 ? 8.639 3.915 -3.281 1.00 21.50 156 VAL A CA 1
ATOM 1236 C C . VAL A 1 156 ? 8.329 5.185 -4.051 1.00 17.80 156 VAL A C 1
ATOM 1237 O O . VAL A 1 156 ? 7.411 5.923 -3.696 1.00 14.98 156 VAL A O 1
ATOM 1241 N N . THR A 1 157 ? 9.106 5.450 -5.093 1.00 17.26 157 THR A N 1
ATOM 1242 C CA . THR A 1 157 ? 8.885 6.645 -5.891 1.00 21.60 157 THR A CA 1
ATOM 1243 C C . THR A 1 157 ? 7.495 6.590 -6.508 1.00 22.61 157 THR A C 1
ATOM 1244 O O . THR A 1 157 ? 7.133 5.612 -7.157 1.00 22.27 157 THR A O 1
ATOM 1248 N N . PRO A 1 158 ? 6.694 7.643 -6.301 1.00 23.64 158 PRO A N 1
ATOM 1249 C CA . PRO A 1 158 ? 5.338 7.690 -6.849 1.00 24.39 158 PRO A CA 1
ATOM 1250 C C . PRO A 1 158 ? 5.387 7.935 -8.347 1.00 26.27 158 PRO A C 1
ATOM 1251 O O . PRO A 1 158 ? 6.421 8.332 -8.881 1.00 30.53 158 PRO A O 1
ATOM 1255 N N . GLU A 1 159 ? 4.273 7.693 -9.026 1.00 30.06 159 GLU A N 1
ATOM 1256 C CA . GLU A 1 159 ? 4.217 7.896 -10.464 1.00 30.12 159 GLU A CA 1
ATOM 1257 C C . GLU A 1 159 ? 4.482 9.359 -10.807 1.00 29.33 159 GLU A C 1
ATOM 1258 O O . GLU A 1 159 ? 4.407 10.233 -9.944 1.00 27.68 159 GLU A O 1
ATOM 1264 N N . ILE A 1 160 ? 4.789 9.613 -12.074 1.00 29.20 160 ILE A N 1
ATOM 1265 C CA . ILE A 1 160 ? 5.080 10.959 -12.558 1.00 29.12 160 ILE A CA 1
ATOM 1266 C C . ILE A 1 160 ? 3.825 11.840 -12.589 1.00 26.59 160 ILE A C 1
ATOM 1267 O O . ILE A 1 160 ? 3.918 13.066 -12.598 1.00 34.76 160 ILE A O 1
ATOM 1272 N N . GLU A 1 161 ? 2.657 11.207 -12.599 1.00 25.57 161 GLU A N 1
ATOM 1273 C CA . GLU A 1 161 ? 1.383 11.915 -12.657 1.00 27.45 161 GLU A CA 1
ATOM 1274 C C . GLU A 1 161 ? 1.031 12.710 -11.401 1.00 27.27 161 GLU A C 1
ATOM 1275 O O . GLU A 1 161 ? 1.397 12.338 -10.287 1.00 25.56 161 GLU A O 1
ATOM 1281 N N . VAL A 1 162 ? 0.312 13.811 -11.597 1.00 25.80 162 VAL A N 1
ATOM 1282 C CA . VAL A 1 162 ? -0.112 14.666 -10.497 1.00 23.66 162 VAL A CA 1
ATOM 1283 C C . VAL A 1 162 ? -1.116 13.930 -9.624 1.00 26.21 162 VAL A C 1
ATOM 1284 O O . VAL A 1 162 ? -2.062 13.326 -10.126 1.00 23.80 162 VAL A O 1
ATOM 1288 N N . GLY A 1 163 ? -0.905 13.989 -8.313 1.00 27.79 163 GLY A N 1
ATOM 1289 C CA . GLY A 1 163 ? -1.803 13.319 -7.393 1.00 14.77 163 GLY A CA 1
ATOM 1290 C C . GLY A 1 163 ? -1.389 11.894 -7.082 1.00 18.53 163 GLY A C 1
ATOM 1291 O O . GLY A 1 163 ? -1.969 11.251 -6.205 1.00 18.90 163 GLY A O 1
ATOM 1292 N N . ALA A 1 164 ? -0.385 11.390 -7.794 1.00 17.08 164 ALA A N 1
ATOM 1293 C CA . ALA A 1 164 ? 0.089 10.026 -7.569 1.00 19.50 164 ALA A CA 1
ATOM 1294 C C . ALA A 1 164 ? 0.777 9.931 -6.213 1.00 13.81 164 ALA A C 1
ATOM 1295 O O . ALA A 1 164 ? 1.397 10.888 -5.763 1.00 11.26 164 ALA A O 1
ATOM 1297 N N . TYR A 1 165 ? 0.683 8.775 -5.569 1.00 13.60 165 TYR A N 1
ATOM 1298 C CA . TYR A 1 165 ? 1.306 8.621 -4.264 1.00 15.50 165 TYR A CA 1
ATOM 1299 C C . TYR A 1 165 ? 1.623 7.174 -3.937 1.00 16.86 165 TYR A C 1
ATOM 1300 O O . TYR A 1 165 ? 1.170 6.256 -4.613 1.00 16.70 165 TYR A O 1
ATOM 1309 N N . THR A 1 166 ? 2.423 6.985 -2.894 1.00 13.51 166 THR A N 1
ATOM 1310 C CA . THR A 1 166 ? 2.777 5.658 -2.424 1.00 13.49 166 THR A CA 1
ATOM 1311 C C . THR A 1 166 ? 2.781 5.774 -0.912 1.00 14.08 166 THR A C 1
ATOM 1312 O O . THR A 1 166 ? 3.160 6.812 -0.372 1.00 11.40 166 THR A O 1
ATOM 1316 N N . ASP A 1 167 ? 2.345 4.723 -0.230 1.00 13.27 167 ASP A N 1
ATOM 1317 C CA . ASP A 1 167 ? 2.316 4.744 1.224 1.00 14.65 167 ASP A CA 1
ATOM 1318 C C . ASP A 1 167 ? 3.688 4.396 1.769 1.00 16.52 167 ASP A C 1
ATOM 1319 O O . ASP A 1 167 ? 4.339 3.470 1.287 1.00 13.87 167 ASP A O 1
ATOM 1324 N N . ILE A 1 168 ? 4.125 5.151 2.767 1.00 10.99 168 ILE A N 1
ATOM 1325 C CA . ILE A 1 168 ? 5.405 4.896 3.402 1.00 6.47 168 ILE A CA 1
ATOM 1326 C C . ILE A 1 168 ? 5.044 4.029 4.596 1.00 6.15 168 ILE A C 1
ATOM 1327 O O . ILE A 1 168 ? 4.444 4.508 5.554 1.00 9.28 168 ILE A O 1
ATOM 1332 N N . ILE A 1 169 ? 5.388 2.748 4.523 1.00 8.97 169 ILE A N 1
ATOM 1333 C CA . ILE A 1 169 ? 5.054 1.821 5.588 1.00 13.67 169 ILE A CA 1
ATOM 1334 C C . ILE A 1 169 ? 6.280 1.341 6.358 1.00 18.23 169 ILE A C 1
ATOM 1335 O O . ILE A 1 169 ? 7.298 0.972 5.771 1.00 21.74 169 ILE A O 1
ATOM 1340 N N . ILE A 1 170 ? 6.170 1.364 7.684 1.00 9.60 170 ILE A N 1
ATOM 1341 C CA . ILE A 1 170 ? 7.245 0.950 8.579 1.00 12.59 170 ILE A CA 1
ATOM 1342 C C . ILE A 1 170 ? 6.622 0.072 9.660 1.00 11.93 170 ILE A C 1
ATOM 1343 O O . ILE A 1 170 ? 5.669 0.479 10.323 1.00 13.08 170 ILE A O 1
ATOM 1348 N N . ASP A 1 171 ? 7.152 -1.135 9.830 1.00 12.22 171 ASP A N 1
ATOM 1349 C CA . ASP A 1 171 ? 6.619 -2.073 10.823 1.00 16.69 171 ASP A CA 1
ATOM 1350 C C . ASP A 1 171 ? 5.141 -2.357 10.572 1.00 10.92 171 ASP A C 1
ATOM 1351 O O . ASP A 1 171 ? 4.377 -2.577 11.512 1.00 15.00 171 ASP A O 1
ATOM 1356 N N . GLY A 1 172 ? 4.730 -2.340 9.309 1.00 10.93 172 GLY A N 1
ATOM 1357 C CA . GLY A 1 172 ? 3.337 -2.618 8.992 1.00 11.88 172 GLY A CA 1
ATOM 1358 C C . GLY A 1 172 ? 2.391 -1.473 9.302 1.00 14.83 172 GLY A C 1
ATOM 1359 O O . GLY A 1 172 ? 1.177 -1.658 9.324 1.00 11.83 172 GLY A O 1
ATOM 1360 N N . GLU A 1 173 ? 2.939 -0.288 9.547 1.00 15.49 173 GLU A N 1
ATOM 1361 C CA . GLU A 1 173 ? 2.110 0.875 9.836 1.00 17.76 173 GLU A CA 1
ATOM 1362 C C . GLU A 1 173 ? 2.353 1.978 8.824 1.00 12.36 173 GLU A C 1
ATOM 1363 O O . GLU A 1 173 ? 3.483 2.194 8.380 1.00 12.96 173 GLU A O 1
ATOM 1369 N N . VAL A 1 174 ? 1.286 2.669 8.445 1.00 14.25 174 VAL A N 1
ATOM 1370 C CA . VAL A 1 174 ? 1.406 3.750 7.481 1.00 17.05 174 VAL A CA 1
ATOM 1371 C C . VAL A 1 174 ? 1.816 5.043 8.174 1.00 11.95 174 VAL A C 1
ATOM 1372 O O . VAL A 1 174 ? 1.032 5.623 8.922 1.00 15.81 174 VAL A O 1
ATOM 1376 N N . TYR A 1 175 ? 3.038 5.497 7.927 1.00 9.79 175 TYR A N 1
ATOM 1377 C CA . TYR A 1 175 ? 3.506 6.742 8.535 1.00 18.96 175 TYR A CA 1
ATOM 1378 C C . TYR A 1 175 ? 3.077 7.965 7.737 1.00 11.37 175 TYR A C 1
ATOM 1379 O O . TYR A 1 175 ? 2.868 9.039 8.301 1.00 16.96 175 TYR A O 1
ATOM 1388 N N . GLY A 1 176 ? 2.954 7.795 6.424 1.00 10.90 176 GLY A N 1
ATOM 1389 C CA . GLY A 1 176 ? 2.562 8.891 5.557 1.00 9.58 176 GLY A CA 1
ATOM 1390 C C . GLY A 1 176 ? 2.647 8.480 4.093 1.00 10.35 176 GLY A C 1
ATOM 1391 O O . GLY A 1 176 ? 2.651 7.290 3.784 1.00 8.06 176 GLY A O 1
ATOM 1392 N N . ARG A 1 177 ? 2.716 9.452 3.191 1.00 5.97 177 ARG A N 1
ATOM 1393 C CA . ARG A 1 177 ? 2.795 9.155 1.765 1.00 11.64 177 ARG A CA 1
ATOM 1394 C C . ARG A 1 177 ? 3.829 9.996 1.016 1.00 11.90 177 ARG A C 1
ATOM 1395 O O . ARG A 1 177 ? 4.137 11.121 1.412 1.00 14.15 177 ARG A O 1
ATOM 1403 N N . ALA A 1 178 ? 4.374 9.433 -0.059 1.00 12.99 178 ALA A N 1
ATOM 1404 C CA . ALA A 1 178 ? 5.314 10.159 -0.904 1.00 14.75 178 ALA A CA 1
ATOM 1405 C C . ALA A 1 178 ? 4.324 10.615 -1.962 1.00 12.22 178 ALA A C 1
ATOM 1406 O O . ALA A 1 178 ? 3.697 9.789 -2.627 1.00 11.53 178 ALA A O 1
ATOM 1408 N N . LEU A 1 179 ? 4.169 11.925 -2.098 1.00 13.67 179 LEU A N 1
ATOM 1409 C CA . LEU A 1 179 ? 3.186 12.475 -3.020 1.00 13.86 179 LEU A CA 1
ATOM 1410 C C . LEU A 1 179 ? 3.720 13.391 -4.105 1.00 18.51 179 LEU A C 1
ATOM 1411 O O . LEU A 1 179 ? 4.445 14.348 -3.830 1.00 16.46 179 LEU A O 1
ATOM 1416 N N . ARG A 1 180 ? 3.327 13.086 -5.338 1.00 17.86 180 ARG A N 1
ATOM 1417 C CA . ARG A 1 180 ? 3.712 13.863 -6.505 1.00 17.19 180 ARG A CA 1
ATOM 1418 C C . ARG A 1 180 ? 2.699 14.996 -6.637 1.00 13.62 180 ARG A C 1
ATOM 1419 O O . ARG A 1 180 ? 1.601 14.792 -7.148 1.00 17.21 180 ARG A O 1
ATOM 1427 N N . THR A 1 181 ? 3.054 16.185 -6.170 1.00 21.65 181 THR A N 1
ATOM 1428 C CA . THR A 1 181 ? 2.142 17.313 -6.266 1.00 21.56 181 THR A CA 1
ATOM 1429 C C . THR A 1 181 ? 2.299 17.973 -7.620 1.00 24.79 181 THR A C 1
ATOM 1430 O O . THR A 1 181 ? 1.316 18.275 -8.293 1.00 33.29 181 THR A O 1
ATOM 1434 N N . ARG A 1 182 ? 3.541 18.195 -8.020 1.00 22.00 182 ARG A N 1
ATOM 1435 C CA . ARG A 1 182 ? 3.817 18.800 -9.312 1.00 25.30 182 ARG A CA 1
ATOM 1436 C C . ARG A 1 182 ? 4.454 17.685 -10.139 1.00 29.51 182 ARG A C 1
ATOM 1437 O O . ARG A 1 182 ? 5.410 17.042 -9.698 1.00 27.43 182 ARG A O 1
ATOM 1445 N N . ARG A 1 183 ? 3.918 17.435 -11.329 1.00 27.96 183 ARG A N 1
ATOM 1446 C CA . ARG A 1 183 ? 4.432 16.348 -12.156 1.00 34.88 183 ARG A CA 1
ATOM 1447 C C . ARG A 1 183 ? 5.904 16.444 -12.527 1.00 31.19 183 ARG A C 1
ATOM 1448 O O . ARG A 1 183 ? 6.429 17.522 -12.803 1.00 31.21 183 ARG A O 1
ATOM 1456 N N . ASP A 1 184 ? 6.558 15.286 -12.512 1.00 35.97 184 ASP A N 1
ATOM 1457 C CA . ASP A 1 184 ? 7.974 15.151 -12.846 1.00 45.57 184 ASP A CA 1
ATOM 1458 C C . ASP A 1 184 ? 8.927 15.781 -11.830 1.00 45.16 184 ASP A C 1
ATOM 1459 O O . ASP A 1 184 ? 10.083 15.368 -11.738 1.00 51.84 184 ASP A O 1
ATOM 1464 N N . VAL A 1 185 ? 8.461 16.770 -11.068 1.00 39.84 185 VAL A N 1
ATOM 1465 C CA . VAL A 1 185 ? 9.328 17.407 -10.076 1.00 32.39 185 VAL A CA 1
ATOM 1466 C C . VAL A 1 185 ? 9.353 16.586 -8.789 1.00 23.93 185 VAL A C 1
ATOM 1467 O O . VAL A 1 185 ? 8.509 15.713 -8.588 1.00 26.12 185 VAL A O 1
ATOM 1471 N N . LYS A 1 186 ? 10.321 16.871 -7.922 1.00 26.05 186 LYS A N 1
ATOM 1472 C CA . LYS A 1 186 ? 10.464 16.148 -6.660 1.00 17.86 186 LYS A CA 1
ATOM 1473 C C . LYS A 1 186 ? 9.161 16.102 -5.876 1.00 15.33 186 LYS A C 1
ATOM 1474 O O . LYS A 1 186 ? 8.496 17.117 -5.690 1.00 18.22 186 LYS A O 1
ATOM 1480 N N . PRO A 1 187 ? 8.779 14.916 -5.397 1.00 7.68 187 PRO A N 1
ATOM 1481 C CA . PRO A 1 187 ? 7.535 14.815 -4.636 1.00 21.47 187 PRO A CA 1
ATOM 1482 C C . PRO A 1 187 ? 7.688 15.371 -3.226 1.00 19.74 187 PRO A C 1
ATOM 1483 O O . PRO A 1 187 ? 8.797 15.678 -2.783 1.00 20.25 187 PRO A O 1
ATOM 1487 N N . ILE A 1 188 ? 6.567 15.530 -2.537 1.00 14.43 188 ILE A N 1
ATOM 1488 C CA . ILE A 1 188 ? 6.604 16.007 -1.167 1.00 10.34 188 ILE A CA 1
ATOM 1489 C C . ILE A 1 188 ? 6.222 14.820 -0.295 1.00 17.41 188 ILE A C 1
ATOM 1490 O O . ILE A 1 188 ? 5.754 13.796 -0.795 1.00 10.12 188 ILE A O 1
ATOM 1495 N N . PHE A 1 189 ? 6.428 14.957 1.008 1.00 13.66 189 PHE A N 1
ATOM 1496 C CA . PHE A 1 189 ? 6.111 13.883 1.923 1.00 10.22 189 PHE A CA 1
ATOM 1497 C C . PHE A 1 189 ? 5.017 14.284 2.880 1.00 8.37 189 PHE A C 1
ATOM 1498 O O . PHE A 1 189 ? 5.195 15.123 3.751 1.00 6.20 189 PHE A O 1
ATOM 1506 N N . LEU A 1 190 ? 3.872 13.650 2.675 1.00 8.29 190 LEU A N 1
ATOM 1507 C CA . LEU A 1 190 ? 2.660 13.914 3.416 1.00 8.57 190 LEU A CA 1
ATOM 1508 C C . LEU A 1 190 ? 2.407 13.011 4.596 1.00 4.59 190 LEU A C 1
ATOM 1509 O O . LEU A 1 190 ? 2.573 11.793 4.509 1.00 8.64 190 LEU A O 1
ATOM 1514 N N . SER A 1 191 ? 1.987 13.617 5.696 1.00 6.43 191 SER A N 1
ATOM 1515 C CA . SER A 1 191 ? 1.642 12.859 6.886 1.00 9.22 191 SER A CA 1
ATOM 1516 C C . SER A 1 191 ? 0.544 13.607 7.605 1.00 11.93 191 SER A C 1
ATOM 1517 O O . SER A 1 191 ? 0.431 14.830 7.498 1.00 14.21 191 SER A O 1
ATOM 1520 N N . CYS A 1 192 ? -0.290 12.866 8.318 1.00 13.16 192 CYS A N 1
ATOM 1521 C CA . CYS A 1 192 ? -1.337 13.503 9.085 1.00 12.44 192 CYS A CA 1
ATOM 1522 C C . CYS A 1 192 ? -0.585 14.256 10.160 1.00 13.33 192 CYS A C 1
ATOM 1523 O O . CYS A 1 192 ? 0.547 13.909 10.494 1.00 15.30 192 CYS A O 1
ATOM 1526 N N . GLY A 1 193 ? -1.211 15.300 10.680 1.00 12.56 193 GLY A N 1
ATOM 1527 C CA . GLY A 1 193 ? -0.622 16.040 11.776 1.00 10.55 193 GLY A CA 1
ATOM 1528 C C . GLY A 1 193 ? -1.322 15.380 12.951 1.00 6.34 193 GLY A C 1
ATOM 1529 O O . GLY A 1 193 ? -0.790 14.451 13.557 1.00 13.91 193 GLY A O 1
ATOM 1530 N N . ASN A 1 194 ? -2.529 15.846 13.256 1.00 11.37 194 ASN A N 1
ATOM 1531 C CA . ASN A 1 194 ? -3.350 15.258 14.317 1.00 10.36 194 ASN A CA 1
ATOM 1532 C C . ASN A 1 194 ? -4.795 15.676 14.073 1.00 9.75 194 ASN A C 1
ATOM 1533 O O . ASN A 1 194 ? -5.050 16.699 13.436 1.00 9.47 194 ASN A O 1
ATOM 1538 N N . TYR A 1 195 ? -5.735 14.857 14.536 1.00 4.59 195 TYR A N 1
ATOM 1539 C CA . TYR A 1 195 ? -7.157 15.149 14.388 1.00 6.03 195 TYR A CA 1
ATOM 1540 C C . TYR A 1 195 ? -7.668 15.085 12.947 1.00 7.58 195 TYR A C 1
ATOM 1541 O O . TYR A 1 195 ? -8.587 15.815 12.571 1.00 6.56 195 TYR A O 1
ATOM 1550 N N . ILE A 1 196 ? -7.079 14.204 12.145 1.00 11.74 196 ILE A N 1
ATOM 1551 C CA . ILE A 1 196 ? -7.475 14.066 10.747 1.00 11.95 196 ILE A CA 1
ATOM 1552 C C . ILE A 1 196 ? -6.867 12.784 10.175 1.00 9.80 196 ILE A C 1
ATOM 1553 O O . ILE A 1 196 ? -5.755 12.405 10.549 1.00 14.04 196 ILE A O 1
ATOM 1558 N N . ASP A 1 197 ? -7.594 12.117 9.277 1.00 15.96 197 ASP A N 1
ATOM 1559 C CA . ASP A 1 197 ? -7.094 10.887 8.669 1.00 15.58 197 ASP A CA 1
ATOM 1560 C C . ASP A 1 197 ? -6.232 11.167 7.438 1.00 17.22 197 ASP A C 1
ATOM 1561 O O . ASP A 1 197 ? -6.196 12.290 6.925 1.00 12.25 197 ASP A O 1
ATOM 1566 N N . LEU A 1 198 ? -5.522 10.143 6.976 1.00 12.24 198 LEU A N 1
ATOM 1567 C CA . LEU A 1 198 ? -4.641 10.292 5.826 1.00 14.36 198 LEU A CA 1
ATOM 1568 C C . LEU A 1 198 ? -5.391 10.675 4.557 1.00 12.76 198 LEU A C 1
ATOM 1569 O O . LEU A 1 198 ? -4.919 11.489 3.767 1.00 12.07 198 LEU A O 1
ATOM 1574 N N . ASP A 1 199 ? -6.563 10.083 4.368 1.00 13.85 199 ASP A N 1
ATOM 1575 C CA . ASP A 1 199 ? -7.369 10.363 3.195 1.00 14.45 199 ASP A CA 1
ATOM 1576 C C . ASP A 1 199 ? -7.702 11.842 3.093 1.00 16.69 199 ASP A C 1
ATOM 1577 O O . ASP A 1 199 ? -7.566 12.446 2.032 1.00 16.06 199 ASP A O 1
ATOM 1582 N N . SER A 1 200 ? -8.147 12.423 4.203 1.00 13.81 200 SER A N 1
ATOM 1583 C CA . SER A 1 200 ? -8.508 13.831 4.215 1.00 9.21 200 SER A CA 1
ATOM 1584 C C . SER A 1 200 ? -7.265 14.693 4.055 1.00 7.66 200 SER A C 1
ATOM 1585 O O . SER A 1 200 ? -7.302 15.710 3.375 1.00 10.58 200 SER A O 1
ATOM 1588 N N . SER A 1 201 ? -6.164 14.294 4.686 1.00 11.63 201 SER A N 1
ATOM 1589 C CA . SER A 1 201 ? -4.929 15.056 4.574 1.00 11.60 201 SER A CA 1
ATOM 1590 C C . SER A 1 201 ? -4.537 15.122 3.111 1.00 10.95 201 SER A C 1
ATOM 1591 O O . SER A 1 201 ? -4.103 16.159 2.613 1.00 11.25 201 SER A O 1
ATOM 1594 N N . TYR A 1 202 ? -4.693 13.992 2.433 1.00 12.88 202 TYR A N 1
ATOM 1595 C CA . TYR A 1 202 ? -4.374 13.882 1.018 1.00 13.26 202 TYR A CA 1
ATOM 1596 C C . TYR A 1 202 ? -5.304 14.722 0.147 1.00 6.40 202 TYR A C 1
ATOM 1597 O O . TYR A 1 202 ? -4.847 15.432 -0.747 1.00 12.64 202 TYR A O 1
ATOM 1606 N N . GLN A 1 203 ? -6.603 14.640 0.409 1.00 10.70 203 GLN A N 1
ATOM 1607 C CA . GLN A 1 203 ? -7.588 15.390 -0.372 1.00 8.80 203 GLN A CA 1
ATOM 1608 C C . GLN A 1 203 ? -7.450 16.894 -0.206 1.00 13.36 203 GLN A C 1
ATOM 1609 O O . GLN A 1 203 ? -7.563 17.647 -1.176 1.00 12.29 203 GLN A O 1
ATOM 1615 N N . ILE A 1 204 ? -7.229 17.337 1.027 1.00 9.39 204 ILE A N 1
ATOM 1616 C CA . ILE A 1 204 ? -7.069 18.760 1.287 1.00 8.26 204 ILE A CA 1
ATOM 1617 C C . ILE A 1 204 ? -5.789 19.265 0.622 1.00 12.13 204 ILE A C 1
ATOM 1618 O O . ILE A 1 204 ? -5.779 20.340 0.022 1.00 12.19 204 ILE A O 1
ATOM 1623 N N . THR A 1 205 ? -4.712 18.487 0.715 1.00 9.93 205 THR A N 1
ATOM 1624 C CA . THR A 1 205 ? -3.443 18.892 0.110 1.00 11.71 205 THR A CA 1
ATOM 1625 C C . THR A 1 205 ? -3.570 19.057 -1.402 1.00 9.21 205 THR A C 1
ATOM 1626 O O . THR A 1 205 ? -3.143 20.070 -1.960 1.00 6.61 205 THR A O 1
ATOM 1638 N N . SER A 1 207 ? -6.232 19.613 -3.141 1.00 13.94 207 SER A N 1
ATOM 1639 C CA . SER A 1 207 ? -7.156 20.689 -3.495 1.00 15.83 207 SER A CA 1
ATOM 1640 C C . SER A 1 207 ? -6.466 22.044 -3.429 1.00 16.41 207 SER A C 1
ATOM 1641 O O . SER A 1 207 ? -7.000 23.048 -3.901 1.00 17.63 207 SER A O 1
ATOM 1644 N N . LEU A 1 208 ? -5.278 22.062 -2.835 1.00 12.57 208 LEU A N 1
ATOM 1645 C CA . LEU A 1 208 ? -4.509 23.287 -2.675 1.00 12.74 208 LEU A CA 1
ATOM 1646 C C . LEU A 1 208 ? -3.303 23.313 -3.600 1.00 11.60 208 LEU A C 1
ATOM 1647 O O . LEU A 1 208 ? -2.440 24.185 -3.496 1.00 12.97 208 LEU A O 1
ATOM 1652 N N . ILE A 1 209 ? -3.254 22.357 -4.518 1.00 14.26 209 ILE A N 1
ATOM 1653 C CA . ILE A 1 209 ? -2.138 22.260 -5.444 1.00 17.70 209 ILE A CA 1
ATOM 1654 C C . ILE A 1 209 ? -2.400 22.851 -6.824 1.00 20.66 209 ILE A C 1
ATOM 1655 O O . ILE A 1 209 ? -3.428 22.585 -7.448 1.00 19.63 209 ILE A O 1
ATOM 1660 N N . ASN A 1 210 ? -1.458 23.656 -7.293 1.00 24.15 210 ASN A N 1
ATOM 1661 C CA . ASN A 1 210 ? -1.550 24.242 -8.621 1.00 35.15 210 ASN A CA 1
ATOM 1662 C C . ASN A 1 210 ? -0.202 23.938 -9.273 1.00 36.80 210 ASN A C 1
ATOM 1663 O O . ASN A 1 210 ? 0.801 23.771 -8.578 1.00 31.60 210 ASN A O 1
ATOM 1668 N N . GLN A 1 211 ? -0.171 23.857 -10.597 1.00 40.04 211 GLN A N 1
ATOM 1669 C CA . GLN A 1 211 ? 1.071 23.553 -11.289 1.00 46.36 211 GLN A CA 1
ATOM 1670 C C . GLN A 1 211 ? 2.028 24.738 -11.334 1.00 50.94 211 GLN A C 1
ATOM 1671 O O . GLN A 1 211 ? 2.412 25.204 -12.409 1.00 66.89 211 GLN A O 1
ATOM 1677 N N . GLU A 1 212 ? 2.411 25.218 -10.155 1.00 45.65 212 GLU A N 1
ATOM 1678 C CA . GLU A 1 212 ? 3.332 26.343 -10.030 1.00 33.91 212 GLU A CA 1
ATOM 1679 C C . GLU A 1 212 ? 4.407 25.943 -9.020 1.00 31.65 212 GLU A C 1
ATOM 1680 O O . GLU A 1 212 ? 5.563 26.353 -9.124 1.00 32.35 212 GLU A O 1
ATOM 1686 N N . SER A 1 213 ? 4.004 25.135 -8.043 1.00 28.67 213 SER A N 1
ATOM 1687 C CA . SER A 1 213 ? 4.905 24.650 -7.005 1.00 32.00 213 SER A CA 1
ATOM 1688 C C . SER A 1 213 ? 4.436 23.302 -6.485 1.00 28.04 213 SER A C 1
ATOM 1689 O O . SER A 1 213 ? 3.283 22.913 -6.681 1.00 27.58 213 SER A O 1
ATOM 1692 N N . ARG A 1 214 ? 5.330 22.585 -5.820 1.00 16.77 214 ARG A N 1
ATOM 1693 C CA . ARG A 1 214 ? 4.970 21.283 -5.273 1.00 22.45 214 ARG A CA 1
ATOM 1694 C C . ARG A 1 214 ? 4.381 21.438 -3.873 1.00 17.36 214 ARG A C 1
ATOM 1695 O O . ARG A 1 214 ? 3.942 20.463 -3.267 1.00 13.16 214 ARG A O 1
ATOM 1703 N N . LEU A 1 215 ? 4.375 22.664 -3.364 1.00 7.85 215 LEU A N 1
ATOM 1704 C CA . LEU A 1 215 ? 3.825 22.920 -2.044 1.00 18.14 215 LEU A CA 1
ATOM 1705 C C . LEU A 1 215 ? 2.422 23.484 -2.158 1.00 14.92 215 LEU A C 1
ATOM 1706 O O . LEU A 1 215 ? 2.158 24.340 -2.999 1.00 16.15 215 LEU A O 1
ATOM 1711 N N . PRO A 1 216 ? 1.498 23.011 -1.311 1.00 17.74 216 PRO A N 1
ATOM 1712 C CA . PRO A 1 216 ? 0.130 23.538 -1.381 1.00 11.90 216 PRO A CA 1
ATOM 1713 C C . PRO A 1 216 ? 0.121 25.052 -1.196 1.00 12.47 216 PRO A C 1
ATOM 1714 O O . PRO A 1 216 ? 0.948 25.596 -0.467 1.00 19.98 216 PRO A O 1
ATOM 1718 N N . ILE A 1 217 ? -0.811 25.727 -1.865 1.00 13.64 217 ILE A N 1
ATOM 1719 C CA . ILE A 1 217 ? -0.909 27.185 -1.814 1.00 15.43 217 ILE A CA 1
ATOM 1720 C C . ILE A 1 217 ? -0.586 27.839 -0.470 1.00 17.22 217 ILE A C 1
ATOM 1721 O O . ILE A 1 217 ? 0.291 28.690 -0.397 1.00 12.34 217 ILE A O 1
ATOM 1726 N N . PRO A 1 218 ? -1.289 27.454 0.609 1.00 21.16 218 PRO A N 1
ATOM 1727 C CA . PRO A 1 218 ? -1.036 28.042 1.932 1.00 19.68 218 PRO A CA 1
ATOM 1728 C C . PRO A 1 218 ? 0.422 27.943 2.384 1.00 16.09 218 PRO A C 1
ATOM 1729 O O . PRO A 1 218 ? 0.992 28.916 2.877 1.00 15.23 218 PRO A O 1
ATOM 1733 N N . VAL A 1 219 ? 1.016 26.764 2.218 1.00 12.27 219 VAL A N 1
ATOM 1734 C CA . VAL A 1 219 ? 2.398 26.537 2.625 1.00 14.01 219 VAL A CA 1
ATOM 1735 C C . VAL A 1 219 ? 3.387 27.279 1.733 1.00 11.51 219 VAL A C 1
ATOM 1736 O O . VAL A 1 219 ? 4.386 27.803 2.217 1.00 11.28 219 VAL A O 1
ATOM 1740 N N . ARG A 1 220 ? 3.110 27.328 0.434 1.00 17.51 220 ARG A N 1
ATOM 1741 C CA . ARG A 1 220 ? 4.001 28.024 -0.488 1.00 17.69 220 ARG A CA 1
ATOM 1742 C C . ARG A 1 220 ? 4.042 29.512 -0.135 1.00 21.64 220 ARG A C 1
ATOM 1743 O O . ARG A 1 220 ? 5.101 30.140 -0.183 1.00 16.79 220 ARG A O 1
ATOM 1751 N N . LEU A 1 221 ? 2.889 30.074 0.221 1.00 16.86 221 LEU A N 1
ATOM 1752 C CA . LEU A 1 221 ? 2.828 31.482 0.587 1.00 15.75 221 LEU A CA 1
ATOM 1753 C C . LEU A 1 221 ? 3.556 31.751 1.904 1.00 12.77 221 LEU A C 1
ATOM 1754 O O . LEU A 1 221 ? 4.283 32.732 2.028 1.00 15.55 221 LEU A O 1
ATOM 1759 N N . ALA A 1 222 ? 3.378 30.875 2.884 1.00 14.58 222 ALA A N 1
ATOM 1760 C CA . ALA A 1 222 ? 4.041 31.064 4.167 1.00 16.51 222 ALA A CA 1
ATOM 1761 C C . ALA A 1 222 ? 5.556 31.003 3.983 1.00 15.10 222 ALA A C 1
ATOM 1762 O O . ALA A 1 222 ? 6.290 31.812 4.544 1.00 24.12 222 ALA A O 1
ATOM 1764 N N . ASP A 1 223 ? 6.018 30.038 3.197 1.00 16.57 223 ASP A N 1
ATOM 1765 C CA . ASP A 1 223 ? 7.441 29.873 2.936 1.00 19.04 223 ASP A CA 1
ATOM 1766 C C . ASP A 1 223 ? 8.019 31.153 2.324 1.00 17.94 223 ASP A C 1
ATOM 1767 O O . ASP A 1 223 ? 9.034 31.667 2.785 1.00 21.15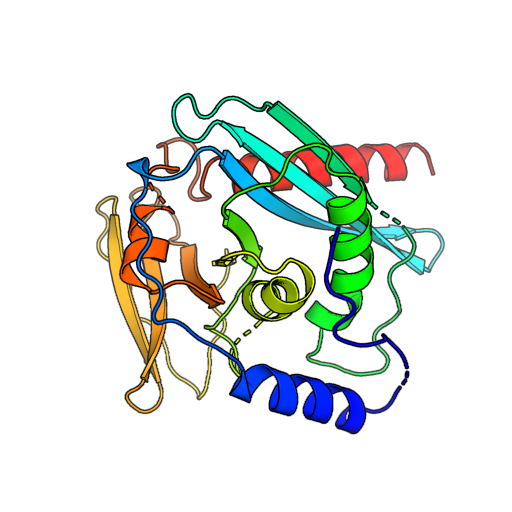 223 ASP A O 1
ATOM 1772 N N . LEU A 1 224 ? 7.363 31.669 1.291 1.00 22.02 224 LEU A N 1
ATOM 1773 C CA . LEU A 1 224 ? 7.821 32.885 0.639 1.00 19.88 224 LEU A CA 1
ATOM 1774 C C . LEU A 1 224 ? 7.802 34.070 1.601 1.00 20.50 224 LEU A C 1
ATOM 1775 O O . LEU A 1 224 ? 8.647 34.958 1.517 1.00 19.73 224 LEU A O 1
ATOM 1780 N N . GLU A 1 225 ? 6.841 34.083 2.517 1.00 19.43 225 GLU A N 1
ATOM 1781 C CA . GLU A 1 225 ? 6.730 35.179 3.470 1.00 17.67 225 GLU A CA 1
ATOM 1782 C C . GLU A 1 225 ? 7.8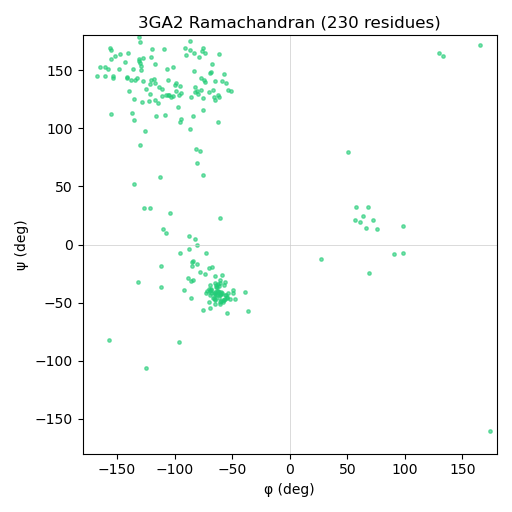43 35.135 4.521 1.00 22.22 225 GLU A C 1
ATOM 1783 O O . GLU A 1 225 ? 8.396 36.172 4.895 1.00 15.40 225 GLU A O 1
ATOM 1789 N N . THR A 1 226 ? 8.172 33.936 4.994 1.00 14.40 226 THR A N 1
ATOM 1790 C CA . THR A 1 226 ? 9.228 33.773 5.990 1.00 15.39 226 THR A CA 1
ATOM 1791 C C . THR A 1 226 ? 10.572 34.187 5.396 1.00 22.18 226 THR A C 1
ATOM 1792 O O . THR A 1 226 ? 11.435 34.720 6.095 1.00 20.36 226 THR A O 1
ATOM 1796 N N . HIS A 1 227 ? 10.745 33.951 4.100 1.00 17.97 227 HIS A N 1
ATOM 1797 C CA . HIS A 1 227 ? 11.994 34.301 3.433 1.00 20.57 227 HIS A CA 1
ATOM 1798 C C . HIS A 1 227 ? 12.149 35.801 3.247 1.00 26.89 227 HIS A C 1
ATOM 1799 O O . HIS A 1 227 ? 13.233 36.346 3.459 1.00 29.70 227 HIS A O 1
ATOM 1806 N N . VAL A 1 228 ? 11.065 36.467 2.858 1.00 28.13 228 VAL A N 1
ATOM 1807 C CA . VAL A 1 228 ? 11.101 37.908 2.651 1.00 28.87 228 VAL A CA 1
ATOM 1808 C C . VAL A 1 228 ? 11.285 38.638 3.982 1.00 26.83 228 VAL A C 1
ATOM 1809 O O . VAL A 1 228 ? 11.997 39.637 4.049 1.00 30.06 228 VAL A O 1
ATOM 1813 N N . LEU A 1 229 ? 10.648 38.142 5.041 1.00 24.57 229 LEU A N 1
ATOM 1814 C CA . LEU A 1 229 ? 10.788 38.769 6.351 1.00 18.10 229 LEU A CA 1
ATOM 1815 C C . LEU A 1 229 ? 12.197 38.557 6.886 1.00 21.26 229 LEU A C 1
ATOM 1816 O O . LEU A 1 229 ? 12.779 39.461 7.485 1.00 20.91 229 LEU A O 1
ATOM 1821 N N . ARG A 1 230 ? 12.740 37.361 6.680 1.00 17.94 230 ARG A N 1
ATOM 1822 C CA . ARG A 1 230 ? 14.091 37.070 7.140 1.00 26.78 230 ARG A CA 1
ATOM 1823 C C . ARG A 1 230 ? 15.078 38.001 6.445 1.00 28.01 230 ARG A C 1
ATOM 1824 O O . ARG A 1 230 ? 15.955 38.580 7.088 1.00 28.69 230 ARG A O 1
ATOM 1832 N N . THR A 1 231 ? 14.924 38.145 5.131 1.00 27.71 231 THR A N 1
ATOM 1833 C CA . THR A 1 231 ? 15.803 39.006 4.345 1.00 28.16 231 THR A CA 1
ATOM 1834 C C . THR A 1 231 ? 15.687 40.440 4.837 1.00 29.71 231 THR A C 1
ATOM 1835 O O . THR A 1 231 ? 16.667 41.181 4.850 1.00 30.25 231 THR A O 1
ATOM 1839 N N . PHE A 1 232 ? 14.483 40.832 5.237 1.00 23.58 232 PHE A N 1
ATOM 1840 C CA . PHE A 1 232 ? 14.265 42.181 5.732 1.00 26.98 232 PHE A CA 1
ATOM 1841 C C . PHE A 1 232 ? 15.042 42.409 7.021 1.00 28.60 232 PHE A C 1
ATOM 1842 O O . PHE A 1 232 ? 15.782 43.380 7.140 1.00 27.78 232 PHE A O 1
ATOM 1850 N N . TYR A 1 233 ? 14.880 41.507 7.982 1.00 25.82 233 TYR A N 1
ATOM 1851 C CA . TYR A 1 233 ? 15.574 41.636 9.253 1.00 23.35 233 TYR A CA 1
ATOM 1852 C C . TYR A 1 233 ? 17.089 41.596 9.075 1.00 25.35 233 TYR A C 1
ATOM 1853 O O . TYR A 1 233 ? 17.815 42.347 9.724 1.00 28.99 233 TYR A O 1
ATOM 1862 N N . GLN A 1 234 ? 17.566 40.721 8.198 1.00 19.32 234 GLN A N 1
ATOM 1863 C CA . GLN A 1 234 ? 19.000 40.602 7.960 1.00 30.92 234 GLN A CA 1
ATOM 1864 C C . GLN A 1 234 ? 19.615 41.904 7.450 1.00 28.53 234 GLN A C 1
ATOM 1865 O O . GLN A 1 234 ? 20.602 42.388 7.999 1.00 29.63 234 GLN A O 1
ATOM 1871 N N . LYS A 1 235 ? 19.025 42.472 6.403 1.00 31.75 235 LYS A N 1
ATOM 1872 C CA . LYS A 1 235 ? 19.537 43.705 5.824 1.00 36.56 235 LYS A CA 1
ATOM 1873 C C . LYS A 1 235 ? 19.277 44.930 6.697 1.00 36.74 235 LYS A C 1
ATOM 1874 O O . LYS A 1 235 ? 19.782 46.018 6.421 1.00 29.20 235 LYS A O 1
ATOM 1880 N N . ASN A 1 236 ? 18.500 44.737 7.758 1.00 37.70 236 ASN A N 1
ATOM 1881 C CA . ASN A 1 236 ? 18.179 45.809 8.691 1.00 40.08 236 ASN A CA 1
ATOM 1882 C C . ASN A 1 236 ? 18.635 45.437 10.096 1.00 45.05 236 ASN A C 1
ATOM 1883 O O . ASN A 1 236 ? 18.020 45.827 11.088 1.00 53.80 236 ASN A O 1
ATOM 1888 N N . HIS A 1 237 ? 19.717 44.674 10.170 1.00 44.71 237 HIS A N 1
ATOM 1889 C CA . HIS A 1 237 ? 20.268 44.243 11.446 1.00 53.07 237 HIS A CA 1
ATOM 1890 C C . HIS A 1 237 ? 20.909 45.415 12.182 1.00 53.34 237 HIS A C 1
ATOM 1891 O O . HIS A 1 237 ? 21.523 45.237 13.233 1.00 62.20 237 HIS A O 1
#

CATH classification: 3.30.2170.10

InterPro domains:
  IPR007581 Endonuclease V [MF_00801] (13-233)
  IPR007581 Endonuclease V [PF04493] (23-223)
  IPR007581 Endonuclease V [PTHR28511] (9-235)
  IPR007581 Endonuclease V [cd06559] (14-227)

Foldseek 3Di:
DWDCLDDLDADVVVVVVSLVVCLVVFDAPDADALVVFQKEKEKEKDWDDDPNFIDMKIKIWMAGSPVRHTDDIWMFTTFDDPPDPDCVLSRCLVRVLVRVVVDPDQGQEYEYQWFALLGQSGINQQVNCNTSVHWYKYKYQDDDQYPNFDWDDFDQDALTWGFRDDPNDGSWIFGNHAGPDGTITIGTHGNHHRVNSSNNCNQGDNPDNHGSNHVVRVVVRVVVVVVVVVVD

B-factor: mean 25.56, std 14.68, range [1.63, 76.39]